Protein AF-I2CPW1-F1 (afdb_monomer_lite)

Secondary structure (DSSP, 8-state):
--PPPPPPPPPPPPPPPPPPPPPP-PPPS-----------S--PPTT-----EEEHHHHHHHHHHHHHHHHHIIIIITTT---EEES----TT--HHHHTT-HHHHHHHHTT-EEEEEE-SSTTSPS-S--EEEEEHHHHHIIIIIS---SEEE--PPPPBPTTSPBPS--TTHHHHGGGS-SS-GGGTTS--------EEPPP-

pLDDT: mean 85.16, std 18.91, range [33.47, 98.62]

Organism: Nannochloropsis gaditana (strain CCMP526) (NCBI:txid1093141)

Sequence (205 aa):
MTATPATFGSFTPPGSPPRKRNKAQEPSPSQDLPCINNYRGYVPPPGTTTVEAIDLPVFLSTHGERQAPFAFFRQYIAPRKPVLIRGTLPDQQWRAGTMWKDPEYLKSKAGKARVRVETRENTREEYGQGKETTMLFEEFVTEVVDKENQLLYLTTQELDIGPDDRPALMSSPLTELQGDLPLRPSLLRLLVPQNMNLWMGRSGR

Foldseek 3Di:
DDDDDDDDDDDDDDDDDDDPDPDPDDPDPDDDDDPDPPDPFDDDPPPDPDAAEDEPVVLCVVQPLVCLLVVCCVPPVVRVGDYHYDDDFPDPLQQCVPQVVDLVSLCVQFQQPKAKKAFDPDPVDDPPPPRIDIDGVNVVSCCCPVVVHQGIKRDFGAFDQDPVRATDQEDPPCVSVVSNDDCAGSSRVVDHRRHDGDIDGHDDD

Structure (mmCIF, N/CA/C/O backbone):
data_AF-I2CPW1-F1
#
_entry.id   AF-I2CPW1-F1
#
loop_
_atom_site.group_PDB
_atom_site.id
_atom_site.type_symbol
_atom_site.label_atom_id
_atom_site.label_alt_id
_atom_site.label_comp_id
_atom_site.label_asym_id
_atom_site.label_entity_id
_atom_site.label_seq_id
_atom_site.pdbx_PDB_ins_code
_atom_site.Cartn_x
_atom_site.Cartn_y
_atom_site.Cartn_z
_atom_site.occupancy
_atom_site.B_iso_or_equiv
_atom_site.auth_seq_id
_atom_site.auth_comp_id
_atom_site.auth_asym_id
_atom_site.auth_atom_id
_atom_site.pdbx_PDB_model_num
ATOM 1 N N . MET A 1 1 ? -10.675 -65.853 71.887 1.00 44.75 1 MET A N 1
ATOM 2 C CA . MET A 1 1 ? -10.714 -64.756 70.899 1.00 44.75 1 MET A CA 1
ATOM 3 C C . MET A 1 1 ? -10.067 -63.541 71.532 1.00 44.75 1 MET A C 1
ATOM 5 O O . MET A 1 1 ? -10.694 -62.907 72.364 1.00 44.75 1 MET A O 1
ATOM 9 N N . THR A 1 2 ? -8.814 -63.270 71.188 1.00 33.47 2 THR A N 1
ATOM 10 C CA . THR A 1 2 ? -8.070 -62.078 71.618 1.00 33.47 2 THR A CA 1
ATOM 11 C C . THR A 1 2 ? -6.973 -61.860 70.582 1.00 33.47 2 THR A C 1
ATOM 13 O O . THR A 1 2 ? -6.003 -62.610 70.529 1.00 33.47 2 THR A O 1
ATOM 16 N N . ALA A 1 3 ? -7.203 -60.903 69.683 1.00 35.50 3 ALA A N 1
ATOM 17 C CA . ALA A 1 3 ? -6.266 -60.514 68.638 1.00 35.50 3 ALA A CA 1
ATOM 18 C C . ALA A 1 3 ? -5.176 -59.603 69.224 1.00 35.50 3 ALA A C 1
ATOM 20 O O . ALA A 1 3 ? -5.463 -58.680 69.986 1.00 35.50 3 ALA A O 1
ATOM 21 N N . THR A 1 4 ? -3.930 -59.909 68.879 1.00 36.88 4 THR A N 1
ATOM 22 C CA . THR A 1 4 ? -2.694 -59.239 69.305 1.00 36.88 4 THR A CA 1
ATOM 23 C C . THR A 1 4 ? -2.483 -57.921 68.532 1.00 36.88 4 THR A C 1
ATOM 25 O O . THR A 1 4 ? -2.908 -57.840 67.377 1.00 36.88 4 THR A O 1
ATOM 28 N N . PRO A 1 5 ? -1.844 -56.883 69.115 1.00 36.31 5 PRO A N 1
ATOM 29 C CA . PRO A 1 5 ? -1.785 -55.542 68.531 1.00 36.31 5 PRO A CA 1
ATOM 30 C C . PRO A 1 5 ? -0.702 -55.401 67.452 1.00 36.31 5 PRO A C 1
ATOM 32 O O . PRO A 1 5 ? 0.366 -56.006 67.538 1.00 36.31 5 PRO A O 1
ATOM 35 N N . ALA A 1 6 ? -0.973 -54.539 66.470 1.00 34.69 6 ALA A N 1
ATOM 36 C CA . ALA A 1 6 ? -0.059 -54.161 65.397 1.00 34.69 6 ALA A CA 1
ATOM 37 C C . ALA A 1 6 ? 1.064 -53.231 65.894 1.00 34.69 6 ALA A C 1
ATOM 39 O O . ALA A 1 6 ? 0.824 -52.273 66.630 1.00 34.69 6 ALA A O 1
ATOM 40 N N . THR A 1 7 ? 2.296 -53.503 65.462 1.00 36.72 7 THR A N 1
ATOM 41 C CA . THR A 1 7 ? 3.483 -52.687 65.744 1.00 36.72 7 THR A CA 1
ATOM 42 C C . THR A 1 7 ? 3.612 -51.568 64.706 1.00 36.72 7 THR A C 1
ATOM 44 O O . THR A 1 7 ? 3.593 -51.821 63.503 1.00 36.72 7 THR A O 1
ATOM 47 N N . PHE A 1 8 ? 3.746 -50.326 65.178 1.00 33.91 8 PHE A N 1
ATOM 48 C CA . PHE A 1 8 ? 4.009 -49.138 64.364 1.00 33.91 8 PHE A CA 1
ATOM 49 C C . PHE A 1 8 ? 5.429 -49.179 63.776 1.00 33.91 8 PHE A C 1
ATOM 51 O O . PHE A 1 8 ? 6.412 -49.200 64.516 1.00 33.91 8 PHE A O 1
ATOM 58 N N . GLY A 1 9 ? 5.533 -49.158 62.445 1.00 34.28 9 GLY A N 1
ATOM 59 C CA . GLY A 1 9 ? 6.781 -48.911 61.721 1.00 34.28 9 GLY A CA 1
ATOM 60 C C . GLY A 1 9 ? 7.094 -47.413 61.648 1.00 34.28 9 GLY A C 1
ATOM 61 O O . GLY A 1 9 ? 6.211 -46.591 61.409 1.00 34.28 9 GLY A O 1
ATOM 62 N N . SER A 1 10 ? 8.359 -47.067 61.872 1.00 36.88 10 SER A N 1
ATOM 63 C CA . SER A 1 10 ? 8.907 -45.709 61.880 1.00 36.88 10 SER A CA 1
ATOM 64 C C . SER A 1 10 ? 8.813 -45.012 60.516 1.00 36.88 10 SER A C 1
ATOM 66 O O . SER A 1 10 ? 9.309 -45.530 59.517 1.00 36.88 10 SER A O 1
ATOM 68 N N . PHE A 1 11 ? 8.250 -43.802 60.501 1.00 35.16 11 PHE A N 1
ATOM 69 C CA . PHE A 1 11 ? 8.282 -42.873 59.369 1.00 35.16 11 PHE A CA 1
ATOM 70 C C . PHE A 1 11 ? 9.681 -42.249 59.233 1.00 35.16 11 PHE A C 1
ATOM 72 O O . PHE A 1 11 ? 10.133 -41.535 60.127 1.00 35.16 11 PHE A O 1
ATOM 79 N N . THR A 1 12 ? 10.355 -42.474 58.107 1.00 41.47 12 THR A N 1
ATOM 80 C CA . THR A 1 12 ? 11.508 -41.676 57.665 1.00 41.47 12 THR A CA 1
ATOM 81 C C . THR A 1 12 ? 11.020 -40.551 56.744 1.00 41.47 12 THR A C 1
ATOM 83 O O . THR A 1 12 ? 10.285 -40.824 55.793 1.00 41.47 12 THR A O 1
ATOM 86 N N .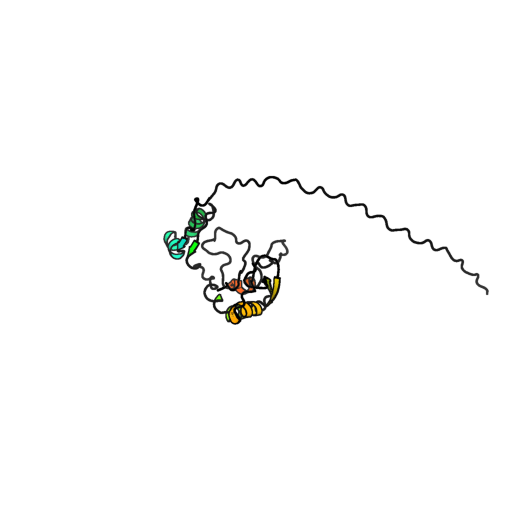 PRO A 1 13 ? 11.380 -39.277 56.989 1.00 41.91 13 PRO A N 1
ATOM 87 C CA . PRO A 1 13 ? 10.994 -38.186 56.100 1.00 41.91 13 PRO A CA 1
ATOM 88 C C . PRO A 1 13 ? 11.761 -38.270 54.765 1.00 41.91 13 PRO A C 1
ATOM 90 O O . PRO A 1 13 ? 12.929 -38.671 54.755 1.00 41.91 13 PRO A O 1
ATOM 93 N N . PRO A 1 14 ? 11.141 -37.891 53.632 1.00 45.38 14 PRO A N 1
ATOM 94 C CA . PRO A 1 14 ? 11.804 -37.905 52.335 1.00 45.38 14 PRO A CA 1
ATOM 95 C C . PRO A 1 14 ? 12.944 -36.879 52.299 1.00 45.38 14 PRO A C 1
ATOM 97 O O . PRO A 1 14 ? 12.778 -35.721 52.685 1.00 45.38 14 PRO A O 1
ATOM 100 N N . GLY A 1 15 ? 14.111 -37.329 51.833 1.00 41.62 15 GLY A N 1
ATOM 101 C CA . GLY A 1 15 ? 15.294 -36.496 51.641 1.00 41.62 15 GLY A CA 1
ATOM 102 C C . GLY A 1 15 ? 15.058 -35.361 50.641 1.00 41.62 15 GLY A C 1
ATOM 103 O O . GLY A 1 15 ? 14.254 -35.474 49.716 1.00 41.62 15 GLY A O 1
ATOM 104 N N . SER A 1 16 ? 15.775 -34.258 50.847 1.00 41.22 16 SER A N 1
ATOM 105 C CA . SER A 1 16 ? 15.730 -33.052 50.019 1.00 41.22 16 SER A CA 1
ATOM 106 C C . SER A 1 16 ? 15.897 -33.356 48.520 1.00 41.22 16 SER A C 1
ATOM 108 O O . SER A 1 16 ? 16.705 -34.217 48.159 1.00 41.22 16 SER A O 1
ATOM 110 N N . PRO A 1 17 ? 15.198 -32.632 47.624 1.00 45.19 17 PRO A N 1
ATOM 111 C CA . PRO A 1 17 ? 15.326 -32.844 46.189 1.00 45.19 17 PRO A CA 1
ATOM 112 C C . PRO A 1 17 ? 16.756 -32.536 45.711 1.00 45.19 17 PRO A C 1
ATOM 114 O O . PRO A 1 17 ? 17.417 -31.645 46.258 1.00 45.19 17 PRO A O 1
ATOM 117 N N . PRO A 1 18 ? 17.251 -33.240 44.678 1.00 43.03 18 PRO A N 1
ATOM 118 C CA . PRO A 1 18 ? 18.596 -33.032 44.169 1.00 43.03 18 PRO A CA 1
ATOM 119 C C . PRO A 1 18 ? 18.754 -31.603 43.635 1.00 43.03 18 PRO A C 1
ATOM 121 O O . PRO A 1 18 ? 17.933 -31.095 42.868 1.00 43.03 18 PRO A O 1
ATOM 124 N N . ARG A 1 19 ? 19.846 -30.954 44.048 1.00 41.06 19 ARG A N 1
ATOM 125 C CA . ARG A 1 19 ? 20.257 -29.617 43.609 1.00 41.06 19 ARG A CA 1
ATOM 126 C C . ARG A 1 19 ? 20.346 -29.601 42.078 1.00 41.06 19 ARG A C 1
ATOM 128 O O . ARG A 1 19 ? 21.121 -30.367 41.505 1.00 41.06 19 ARG A O 1
ATOM 135 N N . LYS A 1 20 ? 19.555 -28.741 41.420 1.00 44.59 20 LYS A N 1
ATOM 136 C CA . LYS A 1 20 ? 19.612 -28.542 39.962 1.00 44.59 20 LYS A CA 1
ATOM 137 C C . LYS A 1 20 ? 21.063 -28.276 39.561 1.00 44.59 20 LYS A C 1
ATOM 139 O O . LYS A 1 20 ? 21.683 -27.324 40.029 1.00 44.59 20 LYS A O 1
ATOM 144 N N . ARG A 1 21 ? 21.604 -29.154 38.719 1.00 41.97 21 ARG A N 1
ATOM 145 C CA . ARG A 1 21 ? 22.911 -28.992 38.084 1.00 41.97 21 ARG A CA 1
ATOM 146 C C . ARG A 1 21 ? 22.823 -27.723 37.234 1.00 41.97 21 ARG A C 1
ATOM 148 O O . ARG A 1 21 ? 21.933 -27.635 36.389 1.00 41.97 21 ARG A O 1
ATOM 155 N N . ASN A 1 22 ? 23.678 -26.734 37.496 1.00 42.75 22 ASN A N 1
ATOM 156 C CA . ASN A 1 22 ? 23.752 -25.528 36.672 1.00 42.75 22 ASN A CA 1
ATOM 157 C C . ASN A 1 22 ? 23.929 -25.967 35.215 1.00 42.75 22 ASN A C 1
ATOM 159 O O . ASN A 1 22 ? 24.893 -26.666 34.894 1.00 42.75 22 ASN A O 1
ATOM 163 N N . LYS A 1 23 ? 22.966 -25.614 34.358 1.00 43.94 23 LYS A N 1
ATOM 164 C CA . LYS A 1 23 ? 23.090 -25.783 32.911 1.00 43.94 23 LYS A CA 1
ATOM 165 C C . LYS A 1 23 ? 24.323 -24.968 32.525 1.00 43.94 23 LYS A C 1
ATOM 167 O O . LYS A 1 23 ? 24.361 -23.774 32.821 1.00 43.94 23 LYS A O 1
ATOM 172 N N . ALA A 1 24 ? 25.356 -25.625 31.998 1.00 47.75 24 ALA A N 1
ATOM 173 C CA . ALA A 1 24 ? 26.521 -24.924 31.483 1.00 47.75 24 ALA A CA 1
ATOM 174 C C . ALA A 1 24 ? 26.007 -23.856 30.516 1.00 47.75 24 ALA A C 1
ATOM 176 O O . ALA A 1 24 ? 25.207 -24.161 29.631 1.00 47.75 24 ALA A O 1
ATOM 177 N N . GLN A 1 25 ? 26.377 -22.608 30.780 1.00 45.47 25 GLN A N 1
ATOM 178 C CA . GLN A 1 25 ? 26.036 -21.482 29.934 1.00 45.47 25 GLN A CA 1
ATOM 179 C C . GLN A 1 25 ? 26.663 -21.774 28.573 1.00 45.47 25 GLN A C 1
ATOM 181 O O . GLN A 1 25 ? 27.886 -21.867 28.464 1.00 45.47 25 GLN A O 1
ATOM 186 N N . GLU A 1 26 ? 25.819 -22.043 27.578 1.00 48.81 26 GLU A N 1
ATOM 187 C CA . GLU A 1 26 ? 26.273 -22.176 26.200 1.00 48.81 26 GLU A CA 1
ATOM 188 C C . GLU A 1 26 ? 27.074 -20.911 25.864 1.00 48.81 26 GLU A C 1
ATOM 190 O O . GLU A 1 26 ? 26.644 -19.810 26.233 1.00 48.81 26 GLU A O 1
ATOM 195 N N . PRO A 1 27 ? 28.268 -21.039 25.261 1.00 46.62 27 PRO A N 1
ATOM 196 C CA . PRO A 1 27 ? 29.050 -19.874 24.892 1.00 46.62 27 PRO A CA 1
ATOM 197 C C . PRO A 1 27 ? 28.189 -18.988 23.990 1.00 46.62 27 PRO A C 1
ATOM 199 O O . PRO A 1 27 ? 27.674 -19.461 22.976 1.00 46.62 27 PRO A O 1
ATOM 202 N N . SER A 1 28 ? 28.018 -17.719 24.381 1.00 56.53 28 SER A N 1
ATOM 203 C CA . SER A 1 28 ? 27.363 -16.716 23.542 1.00 56.53 28 SER A CA 1
ATOM 204 C C . SER A 1 28 ? 27.965 -16.789 22.136 1.00 56.53 28 SER A C 1
ATOM 206 O O . SER A 1 28 ? 29.196 -16.757 22.021 1.00 56.53 28 SER A O 1
ATOM 208 N N . PRO A 1 29 ? 27.148 -16.919 21.077 1.00 53.47 29 PRO A N 1
ATOM 209 C CA . PRO A 1 29 ? 27.670 -16.998 19.726 1.00 53.47 29 PRO A CA 1
ATOM 210 C C . PRO A 1 29 ? 28.473 -15.730 19.420 1.00 53.47 29 PRO A C 1
ATOM 212 O O . PRO A 1 29 ? 27.971 -14.619 19.548 1.00 53.47 29 PRO A O 1
ATOM 215 N N . SER A 1 30 ? 29.747 -15.979 19.111 1.00 60.69 30 SER A N 1
ATOM 216 C CA . SER A 1 30 ? 30.791 -15.133 18.527 1.00 60.69 30 SER A CA 1
ATOM 217 C C . SER A 1 30 ? 30.605 -13.611 18.540 1.00 60.69 30 SER A C 1
ATOM 219 O O . SER A 1 30 ? 29.711 -13.063 17.902 1.00 60.69 30 SER A O 1
ATOM 221 N N . GLN A 1 31 ? 31.600 -12.975 19.157 1.00 60.78 31 GLN A N 1
ATOM 222 C CA . GLN A 1 31 ? 32.065 -11.598 18.989 1.00 60.78 31 GLN A CA 1
ATOM 223 C C . GLN A 1 31 ? 31.731 -10.958 17.632 1.00 60.78 31 GLN A C 1
ATOM 225 O O . GLN A 1 31 ? 31.886 -11.585 16.584 1.00 60.78 31 GLN A O 1
ATOM 230 N N . ASP A 1 32 ? 31.350 -9.681 17.709 1.00 64.88 32 ASP A N 1
ATOM 231 C CA . ASP A 1 32 ? 31.029 -8.746 16.632 1.00 64.88 32 ASP A CA 1
ATOM 232 C C . ASP A 1 32 ? 31.932 -8.901 15.398 1.00 64.88 32 ASP A C 1
ATOM 234 O O . ASP A 1 32 ? 32.989 -8.275 15.279 1.00 64.88 32 ASP A O 1
ATOM 238 N N . LEU A 1 33 ? 31.509 -9.718 14.431 1.00 67.06 33 LEU A N 1
ATOM 239 C CA . LEU A 1 33 ? 32.069 -9.627 13.091 1.00 67.06 33 LEU A CA 1
ATOM 240 C C . LEU A 1 33 ? 31.665 -8.257 12.531 1.00 67.06 33 LEU A C 1
ATOM 242 O O . LEU A 1 33 ? 30.471 -7.939 12.524 1.00 67.06 33 LEU A O 1
ATOM 246 N N . PRO A 1 34 ? 32.613 -7.428 12.059 1.00 77.19 34 PRO A N 1
ATOM 247 C CA . PRO A 1 34 ? 32.266 -6.141 11.484 1.00 77.19 34 PRO A CA 1
ATOM 248 C C . PRO A 1 34 ? 31.311 -6.365 10.310 1.00 77.19 34 PRO A C 1
ATOM 250 O O . PRO A 1 34 ? 31.588 -7.151 9.401 1.00 77.19 34 PRO A O 1
ATOM 253 N N . CYS A 1 35 ? 30.173 -5.672 10.326 1.00 78.88 35 CYS A N 1
ATOM 254 C CA . CYS A 1 35 ? 29.250 -5.650 9.200 1.00 78.88 35 CYS A CA 1
ATOM 255 C C . CYS A 1 35 ? 29.923 -4.911 8.032 1.00 78.88 35 CYS A C 1
ATOM 257 O O . CYS A 1 35 ? 29.886 -3.684 7.941 1.00 78.88 35 CYS A O 1
ATOM 259 N N . ILE A 1 36 ? 30.598 -5.656 7.153 1.00 82.88 36 ILE A N 1
ATOM 260 C CA . ILE A 1 36 ? 31.245 -5.098 5.963 1.00 82.88 36 ILE A CA 1
ATOM 261 C C . ILE A 1 36 ? 30.207 -5.020 4.842 1.00 82.88 36 ILE A C 1
ATOM 263 O O . ILE A 1 36 ? 29.874 -6.017 4.198 1.00 82.88 36 ILE A O 1
ATOM 267 N N . ASN A 1 37 ? 29.710 -3.812 4.575 1.00 82.88 37 ASN A N 1
ATOM 268 C CA . ASN A 1 37 ? 28.823 -3.570 3.444 1.00 82.88 37 ASN A CA 1
ATOM 269 C C . ASN A 1 37 ? 29.619 -3.505 2.123 1.00 82.88 37 ASN A C 1
ATOM 271 O O . ASN A 1 37 ? 30.213 -2.486 1.769 1.00 82.88 37 ASN A O 1
ATOM 275 N N . ASN A 1 38 ? 29.601 -4.602 1.364 1.00 87.00 38 ASN A N 1
ATOM 276 C CA . ASN A 1 38 ? 30.221 -4.698 0.036 1.00 87.00 38 ASN A CA 1
ATOM 277 C C . ASN A 1 38 ? 29.317 -4.211 -1.108 1.00 87.00 38 ASN A C 1
ATOM 279 O O . ASN A 1 38 ? 29.616 -4.442 -2.279 1.00 87.00 38 ASN A O 1
ATOM 283 N N . TYR A 1 39 ? 28.208 -3.541 -0.803 1.00 86.00 39 TYR A N 1
ATOM 284 C CA . TYR A 1 39 ? 27.353 -2.953 -1.821 1.00 86.00 39 TYR A CA 1
ATOM 285 C C . TYR A 1 39 ? 28.122 -1.895 -2.634 1.00 86.00 39 TYR A C 1
ATOM 287 O O . TYR A 1 39 ? 28.812 -1.029 -2.093 1.00 86.00 39 TYR A O 1
ATOM 295 N N . ARG A 1 40 ? 28.029 -2.007 -3.962 1.00 86.06 40 ARG A N 1
ATOM 296 C CA . ARG A 1 40 ? 28.628 -1.096 -4.959 1.00 86.06 40 ARG A CA 1
ATOM 297 C C . ARG A 1 40 ? 27.589 -0.606 -5.978 1.00 86.06 40 ARG A C 1
ATOM 299 O O . ARG A 1 40 ? 27.953 -0.174 -7.064 1.00 86.06 40 ARG A O 1
ATOM 306 N N . GLY A 1 41 ? 26.301 -0.778 -5.665 1.00 85.69 41 GLY A N 1
ATOM 307 C CA . GLY A 1 41 ? 25.204 -0.391 -6.552 1.00 85.69 41 GLY A CA 1
ATOM 308 C C . GLY A 1 41 ? 24.898 1.102 -6.473 1.00 85.69 41 GLY A C 1
ATOM 309 O O . GLY A 1 41 ? 25.776 1.913 -6.191 1.00 85.69 41 GLY A O 1
ATOM 310 N N . TYR A 1 42 ? 23.640 1.465 -6.718 1.00 90.44 42 TYR A N 1
ATOM 311 C CA . TYR A 1 42 ? 23.185 2.849 -6.662 1.00 90.44 42 TYR A CA 1
ATOM 312 C C . TYR A 1 42 ? 23.561 3.551 -5.346 1.00 90.44 42 TYR A C 1
ATOM 314 O O . TYR A 1 42 ? 23.217 3.077 -4.261 1.00 90.44 42 TYR A O 1
ATOM 322 N N . VAL A 1 43 ? 24.201 4.715 -5.477 1.00 90.19 43 VAL A N 1
ATOM 323 C CA . VAL A 1 43 ? 24.447 5.690 -4.411 1.00 90.19 43 VAL A CA 1
ATOM 324 C C . VAL A 1 43 ? 23.894 7.032 -4.901 1.00 90.19 43 VAL A C 1
ATOM 326 O O . VAL A 1 43 ? 24.246 7.444 -6.011 1.00 90.19 43 VAL A O 1
ATOM 329 N N . PRO A 1 44 ? 23.019 7.712 -4.138 1.00 89.50 44 PRO A N 1
ATOM 330 C CA . PRO A 1 44 ? 22.525 9.022 -4.540 1.00 89.50 44 PRO A CA 1
ATOM 331 C C . PRO A 1 44 ? 23.684 10.033 -4.566 1.00 89.50 44 PRO A C 1
ATOM 333 O O . PRO A 1 44 ? 24.498 10.041 -3.638 1.00 89.50 44 PRO A O 1
ATOM 336 N N . PRO A 1 45 ? 23.778 10.899 -5.591 1.00 88.75 45 PRO A N 1
ATOM 337 C CA . PRO A 1 45 ? 24.767 11.971 -5.608 1.00 88.75 45 PRO A CA 1
ATOM 338 C C . PRO A 1 45 ? 24.680 12.858 -4.351 1.00 88.75 45 PRO A C 1
ATOM 340 O O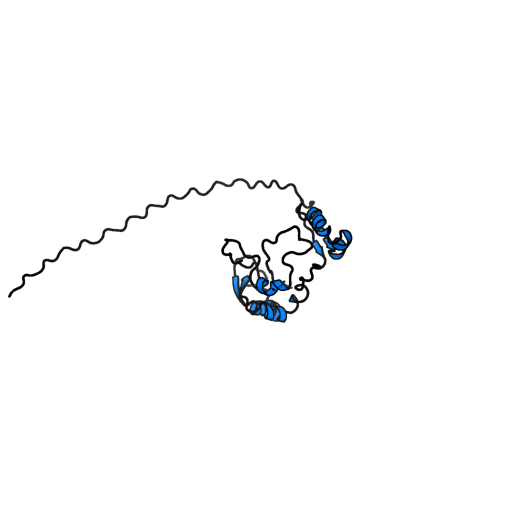 . PRO A 1 45 ? 23.575 13.074 -3.836 1.00 88.75 45 PRO A O 1
ATOM 343 N N . PRO A 1 46 ? 25.801 13.418 -3.861 1.00 92.50 46 PRO A N 1
ATOM 344 C CA . PRO A 1 46 ? 25.777 14.357 -2.742 1.00 92.50 46 PRO A CA 1
ATOM 345 C C . PRO A 1 46 ? 24.811 15.522 -2.997 1.00 92.50 46 PRO A C 1
ATOM 347 O O . PRO A 1 46 ? 24.793 16.089 -4.086 1.00 92.50 46 PRO A O 1
ATOM 350 N N . GLY A 1 47 ? 23.998 15.871 -1.996 1.00 91.38 47 GLY A N 1
ATOM 351 C CA . GLY A 1 47 ? 23.010 16.952 -2.105 1.00 91.38 47 GLY A CA 1
ATOM 352 C C . GLY A 1 47 ? 21.729 16.592 -2.867 1.00 91.38 47 GLY A C 1
ATOM 353 O O . GLY A 1 47 ? 20.901 17.470 -3.097 1.00 91.38 47 GLY A O 1
ATOM 354 N N . THR A 1 48 ? 21.531 15.324 -3.245 1.00 88.88 48 THR A N 1
ATOM 355 C CA . THR A 1 48 ? 20.274 14.875 -3.863 1.00 88.88 48 THR A CA 1
ATOM 356 C C . THR A 1 48 ? 19.114 15.014 -2.877 1.00 88.88 48 THR A C 1
ATOM 358 O O . THR A 1 48 ? 19.062 14.315 -1.868 1.00 88.88 48 THR A O 1
ATOM 361 N N . THR A 1 49 ? 18.163 15.892 -3.194 1.00 90.69 49 THR A N 1
ATOM 362 C CA . THR A 1 49 ? 16.918 16.104 -2.431 1.00 90.69 49 THR A CA 1
ATOM 363 C C . THR A 1 49 ? 15.682 15.551 -3.140 1.00 90.69 49 THR A C 1
ATOM 365 O O . THR A 1 49 ? 14.574 15.633 -2.614 1.00 90.69 49 THR A O 1
ATOM 368 N N . THR A 1 50 ? 15.849 14.992 -4.340 1.00 91.25 50 THR A N 1
ATOM 369 C CA . THR A 1 50 ? 14.753 14.514 -5.184 1.00 91.25 50 THR A CA 1
ATOM 370 C C . THR A 1 50 ? 14.997 13.088 -5.663 1.00 91.25 50 THR A C 1
ATOM 372 O O . THR A 1 50 ? 16.127 12.613 -5.753 1.00 91.25 50 THR A O 1
ATOM 375 N N . VAL A 1 51 ? 13.908 12.390 -5.971 1.00 93.69 51 VAL A N 1
ATOM 376 C CA . VAL A 1 51 ? 13.931 11.050 -6.561 1.00 93.69 51 VAL A CA 1
ATOM 377 C C . VAL A 1 51 ? 13.409 11.162 -7.989 1.00 93.69 51 VAL A C 1
ATOM 379 O O . VAL A 1 51 ? 12.473 11.921 -8.250 1.00 93.69 51 VAL A O 1
ATOM 382 N N . GLU A 1 52 ? 14.017 10.422 -8.918 1.00 94.81 52 GLU A N 1
ATOM 383 C CA . GLU A 1 52 ? 13.504 10.316 -10.286 1.00 94.81 52 GLU A CA 1
ATOM 384 C C . GLU A 1 52 ? 12.039 9.886 -10.252 1.00 94.81 52 GLU A C 1
ATOM 386 O O . GLU A 1 52 ? 11.672 8.984 -9.501 1.00 94.81 52 GLU A O 1
ATOM 391 N N . ALA A 1 53 ? 11.203 10.523 -11.065 1.00 97.19 53 ALA A N 1
ATOM 392 C CA . ALA A 1 53 ? 9.784 10.236 -11.099 1.00 97.19 53 ALA A CA 1
ATOM 393 C C . ALA A 1 53 ? 9.333 9.873 -12.511 1.00 97.19 53 ALA A C 1
ATOM 395 O O . ALA A 1 53 ? 9.612 10.614 -13.453 1.00 97.19 53 ALA A O 1
ATOM 396 N N . ILE A 1 54 ? 8.590 8.775 -12.636 1.00 97.25 54 ILE A N 1
ATOM 397 C CA . ILE A 1 54 ? 7.971 8.340 -13.889 1.00 97.25 54 ILE A CA 1
ATOM 398 C C . ILE A 1 54 ? 6.459 8.531 -13.832 1.00 97.25 54 ILE A C 1
ATOM 400 O O . ILE A 1 54 ? 5.846 8.377 -12.777 1.00 97.25 54 ILE A O 1
ATOM 404 N N . ASP A 1 55 ? 5.855 8.843 -14.973 1.00 97.75 55 ASP A N 1
ATOM 405 C CA . ASP A 1 55 ? 4.416 8.690 -15.175 1.00 97.75 55 ASP A CA 1
ATOM 406 C C . ASP A 1 55 ? 4.143 7.262 -15.662 1.00 97.75 55 ASP A C 1
ATOM 408 O O . ASP A 1 55 ? 4.702 6.831 -16.674 1.00 97.75 55 ASP A O 1
ATOM 412 N N . LEU A 1 56 ? 3.355 6.493 -14.907 1.00 95.94 56 LEU A N 1
ATOM 413 C CA . LEU A 1 56 ? 3.148 5.073 -15.177 1.00 95.94 56 LEU A CA 1
ATOM 414 C C . LEU A 1 56 ? 2.451 4.824 -16.528 1.00 95.94 56 LEU A C 1
ATOM 416 O O . LEU A 1 56 ? 2.970 4.005 -17.288 1.00 95.94 56 LEU A O 1
ATOM 420 N N . PRO A 1 57 ? 1.354 5.522 -16.890 1.00 95.56 57 PRO A N 1
ATOM 421 C CA . PRO A 1 57 ? 0.774 5.426 -18.231 1.00 95.56 57 PRO A CA 1
ATOM 422 C C . PRO A 1 57 ? 1.781 5.667 -19.364 1.00 95.56 57 PRO A C 1
ATOM 424 O O . PRO A 1 57 ? 1.841 4.871 -20.304 1.00 95.56 57 PRO A O 1
ATOM 427 N N . VAL A 1 58 ? 2.611 6.712 -19.263 1.00 97.12 58 VAL A N 1
ATOM 428 C CA . VAL A 1 58 ? 3.650 7.004 -20.268 1.00 97.12 58 VAL A CA 1
ATOM 429 C C . VAL A 1 58 ? 4.725 5.916 -20.295 1.00 97.12 58 VAL A C 1
ATOM 431 O O . VAL A 1 58 ? 5.160 5.489 -21.366 1.00 97.12 58 VAL A O 1
ATOM 434 N N . PHE A 1 59 ? 5.153 5.423 -19.131 1.00 97.38 59 PHE A N 1
ATOM 435 C CA . PHE A 1 59 ? 6.154 4.360 -19.048 1.00 97.38 59 PHE A CA 1
ATOM 436 C C . PHE A 1 59 ? 5.665 3.069 -19.717 1.00 97.38 59 PHE A C 1
ATOM 438 O O . PHE A 1 59 ? 6.411 2.437 -20.474 1.00 97.38 59 PHE A O 1
ATOM 445 N N . LEU A 1 60 ? 4.407 2.698 -19.460 1.00 96.12 60 LEU A N 1
ATOM 446 C CA . LEU A 1 60 ? 3.767 1.519 -20.036 1.00 96.12 60 LEU A CA 1
ATOM 447 C C . LEU A 1 60 ? 3.576 1.659 -21.548 1.00 96.12 60 LEU A C 1
ATOM 449 O O . LEU A 1 60 ? 3.871 0.708 -22.267 1.00 96.12 60 LEU A O 1
ATOM 453 N N . SER A 1 61 ? 3.143 2.821 -22.047 1.00 95.94 61 SER A N 1
ATOM 454 C CA . SER A 1 61 ? 2.965 3.044 -23.489 1.00 95.94 61 SER A CA 1
ATOM 455 C C . SER A 1 61 ? 4.295 3.073 -24.249 1.00 95.94 61 SER A C 1
ATOM 457 O O . SER A 1 61 ? 4.376 2.540 -25.352 1.00 95.94 61 SER A O 1
ATOM 459 N N . THR A 1 62 ? 5.356 3.605 -23.634 1.00 97.62 62 THR A N 1
ATOM 460 C CA . THR A 1 62 ? 6.704 3.667 -24.227 1.00 97.62 62 THR A CA 1
ATOM 461 C C . THR A 1 62 ? 7.316 2.280 -24.432 1.00 97.62 62 THR A C 1
ATOM 463 O O . THR A 1 62 ? 7.947 2.023 -25.454 1.00 97.62 62 THR A O 1
ATOM 466 N N . HIS A 1 63 ? 7.146 1.373 -23.467 1.00 96.69 63 HIS A N 1
ATOM 467 C CA . HIS A 1 63 ? 7.768 0.043 -23.511 1.00 96.69 63 HIS A CA 1
ATOM 468 C C . HIS A 1 63 ? 6.815 -1.054 -24.009 1.00 96.69 63 HIS A C 1
ATOM 470 O O . HIS A 1 63 ? 7.258 -2.114 -24.449 1.00 96.69 63 HIS A O 1
ATOM 476 N N . GLY A 1 64 ? 5.505 -0.831 -23.925 1.00 94.75 64 GLY A N 1
ATOM 477 C CA . GLY A 1 64 ? 4.476 -1.844 -24.131 1.00 94.75 64 GLY A CA 1
ATOM 478 C C . GLY A 1 64 ? 4.372 -2.841 -22.968 1.00 94.75 64 GLY A C 1
ATOM 479 O O . GLY A 1 64 ? 5.339 -3.136 -22.263 1.00 94.75 64 GLY A O 1
ATOM 480 N N . GLU A 1 65 ? 3.189 -3.434 -22.796 1.00 88.50 65 GLU A N 1
ATOM 481 C CA . GLU A 1 65 ? 2.845 -4.322 -21.666 1.00 88.50 65 GLU A CA 1
ATOM 482 C C . GLU A 1 65 ? 3.792 -5.522 -21.489 1.00 88.50 65 GLU A C 1
ATOM 484 O O . GLU A 1 65 ? 4.018 -6.028 -20.382 1.00 88.50 65 GLU A O 1
ATOM 489 N N . ARG A 1 66 ? 4.362 -6.019 -22.593 1.00 92.50 66 ARG A N 1
ATOM 490 C CA . ARG A 1 66 ? 5.290 -7.151 -22.548 1.00 92.50 66 ARG A CA 1
ATOM 491 C C . ARG A 1 66 ? 6.679 -6.755 -22.060 1.00 92.50 66 ARG A C 1
ATOM 493 O O . ARG A 1 66 ? 7.253 -7.533 -21.305 1.00 92.50 66 ARG A O 1
ATOM 500 N N . GLN A 1 67 ? 7.206 -5.593 -22.441 1.00 97.56 67 GLN A N 1
ATOM 501 C CA . GLN A 1 67 ? 8.585 -5.215 -22.102 1.00 97.56 67 GLN A CA 1
ATOM 502 C C . GLN A 1 67 ? 8.684 -4.306 -20.878 1.00 97.56 67 GLN A C 1
ATOM 504 O O . GLN A 1 67 ? 9.730 -4.298 -20.229 1.00 97.56 67 GLN A O 1
ATOM 509 N N . ALA A 1 68 ? 7.610 -3.606 -20.504 1.00 97.19 68 ALA A N 1
ATOM 510 C CA . ALA A 1 68 ? 7.623 -2.688 -19.369 1.00 97.19 68 ALA A CA 1
ATOM 511 C C . ALA A 1 68 ? 8.125 -3.327 -18.054 1.00 97.19 68 ALA A C 1
ATOM 513 O O . ALA A 1 68 ? 8.980 -2.714 -17.415 1.00 97.19 68 ALA A O 1
ATOM 514 N N . PRO A 1 69 ? 7.737 -4.561 -17.661 1.00 97.50 69 PRO A N 1
ATOM 515 C CA . PRO A 1 69 ? 8.266 -5.177 -16.438 1.00 97.50 69 PRO A CA 1
ATOM 516 C C . PRO A 1 69 ? 9.778 -5.433 -16.478 1.00 97.50 69 PRO A C 1
ATOM 518 O O . PRO A 1 69 ? 10.467 -5.231 -15.480 1.00 97.50 69 PRO A O 1
ATOM 521 N N . PHE A 1 70 ? 10.321 -5.839 -17.632 1.00 98.38 70 PHE A N 1
ATOM 522 C CA . PHE A 1 70 ? 11.762 -6.058 -17.801 1.00 98.38 70 PHE A CA 1
ATOM 523 C C . PHE A 1 70 ? 12.535 -4.740 -17.795 1.00 98.38 70 PHE A C 1
ATOM 525 O O . PHE A 1 70 ? 13.590 -4.647 -17.167 1.00 98.38 70 PHE A O 1
ATOM 532 N N . ALA A 1 71 ? 11.996 -3.714 -18.459 1.00 98.12 71 ALA A N 1
ATOM 533 C CA . ALA A 1 71 ? 12.562 -2.373 -18.443 1.00 98.12 71 ALA A CA 1
ATOM 534 C C . ALA A 1 71 ? 12.591 -1.808 -17.017 1.00 98.12 71 ALA A C 1
ATOM 536 O O . ALA A 1 71 ? 13.647 -1.377 -16.556 1.00 98.12 71 ALA A O 1
ATOM 537 N N . PHE A 1 72 ? 11.475 -1.909 -16.287 1.00 97.81 72 PHE A N 1
ATOM 538 C CA . PHE A 1 72 ? 11.364 -1.452 -14.903 1.00 97.81 72 PHE A CA 1
ATOM 539 C C . PHE A 1 72 ? 12.335 -2.203 -13.983 1.00 97.81 72 PHE A C 1
ATOM 541 O O . PHE A 1 72 ? 13.0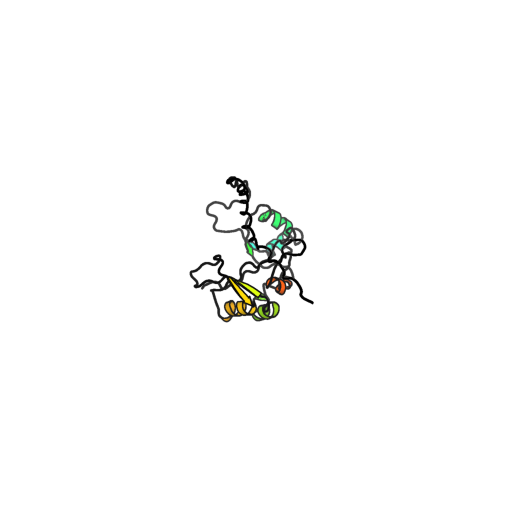61 -1.592 -13.194 1.00 97.81 72 PHE A O 1
ATOM 548 N N . PHE A 1 73 ? 12.421 -3.528 -14.135 1.00 97.94 73 PHE A N 1
ATOM 549 C CA . PHE A 1 73 ? 13.355 -4.345 -13.369 1.00 97.94 73 PHE A CA 1
ATOM 550 C C . PHE A 1 73 ? 14.810 -3.951 -13.622 1.00 97.94 73 PHE A C 1
ATOM 552 O O . PHE A 1 73 ? 15.564 -3.749 -12.673 1.00 97.94 73 PHE A O 1
ATOM 559 N N . ARG A 1 74 ? 15.205 -3.794 -14.888 1.00 97.12 74 ARG A N 1
ATOM 560 C CA . ARG A 1 74 ? 16.575 -3.428 -15.263 1.00 97.12 74 ARG A CA 1
ATOM 561 C C . ARG A 1 74 ? 16.945 -2.010 -14.826 1.00 97.12 74 ARG A C 1
ATOM 563 O O . ARG A 1 74 ? 18.087 -1.786 -14.441 1.00 97.12 74 ARG A O 1
ATOM 570 N N . GLN A 1 75 ? 16.012 -1.064 -14.909 1.00 96.38 75 GLN A N 1
ATOM 571 C CA . GLN A 1 75 ? 16.280 0.351 -14.650 1.00 96.38 75 GLN A CA 1
ATOM 572 C C . GLN A 1 75 ? 16.243 0.713 -13.160 1.00 96.38 75 GLN A C 1
ATOM 574 O O . GLN A 1 75 ? 17.014 1.575 -12.738 1.00 96.38 75 GLN A O 1
ATOM 579 N N . TYR A 1 76 ? 15.386 0.058 -12.368 1.00 96.75 76 TYR A N 1
ATOM 580 C CA . TYR A 1 76 ? 15.140 0.450 -10.974 1.00 96.75 76 TYR A CA 1
ATOM 581 C C . TYR A 1 76 ? 15.389 -0.673 -9.965 1.00 96.75 76 TYR A C 1
ATOM 583 O O . TYR A 1 76 ? 16.101 -0.466 -8.984 1.00 96.75 76 TYR A O 1
ATOM 591 N N . ILE A 1 77 ? 14.876 -1.882 -10.210 1.00 96.06 77 ILE A N 1
ATOM 592 C CA . ILE A 1 77 ? 14.937 -2.971 -9.220 1.00 96.06 77 ILE A CA 1
ATOM 593 C C . ILE A 1 77 ? 16.352 -3.558 -9.106 1.00 96.06 77 ILE A C 1
ATOM 595 O O . ILE A 1 77 ? 16.954 -3.514 -8.035 1.00 96.06 77 ILE A O 1
ATOM 599 N N . ALA A 1 78 ? 16.900 -4.090 -10.202 1.00 95.31 78 ALA A N 1
ATOM 600 C CA . ALA A 1 78 ? 18.224 -4.710 -10.236 1.00 95.31 78 ALA A CA 1
ATOM 601 C C . ALA A 1 78 ? 19.353 -3.784 -9.732 1.00 95.31 78 ALA A C 1
ATOM 603 O O . ALA A 1 78 ? 20.171 -4.245 -8.932 1.00 95.31 78 ALA A O 1
ATOM 604 N N . PRO A 1 79 ? 19.408 -2.489 -10.114 1.00 93.69 79 PRO A N 1
ATOM 605 C CA . PRO A 1 79 ? 20.424 -1.572 -9.596 1.00 93.69 79 PRO A CA 1
ATOM 606 C C . PRO A 1 79 ? 20.111 -1.020 -8.195 1.00 93.69 79 PRO A C 1
ATOM 608 O O . PRO A 1 79 ? 20.929 -0.267 -7.667 1.00 93.69 79 PRO A O 1
ATOM 611 N N . ARG A 1 80 ? 18.958 -1.371 -7.597 1.00 94.56 80 ARG A N 1
ATOM 612 C CA . ARG A 1 80 ? 18.433 -0.815 -6.333 1.00 94.56 80 ARG A CA 1
ATOM 613 C C . ARG A 1 80 ? 18.333 0.716 -6.359 1.00 94.56 80 ARG A C 1
ATOM 615 O O . ARG A 1 80 ? 18.716 1.402 -5.413 1.00 94.56 80 ARG A O 1
ATOM 622 N N . LYS A 1 81 ? 17.834 1.251 -7.473 1.00 93.81 81 LYS A N 1
ATOM 623 C CA . LYS A 1 81 ? 17.653 2.685 -7.695 1.00 93.81 81 LYS A CA 1
ATOM 624 C C . LYS A 1 81 ? 16.218 3.090 -7.315 1.00 93.81 81 LYS A C 1
ATOM 626 O O . LYS A 1 81 ? 15.279 2.532 -7.883 1.00 93.81 81 LYS A O 1
ATOM 631 N N . PRO A 1 82 ? 16.026 4.053 -6.393 1.00 95.31 82 PRO A N 1
ATOM 632 C CA . PRO A 1 82 ? 14.702 4.530 -6.018 1.00 95.31 82 PRO A CA 1
ATOM 633 C C . PRO A 1 82 ? 14.034 5.271 -7.183 1.00 95.31 82 PRO A C 1
ATOM 635 O O . PRO A 1 82 ? 14.701 5.943 -7.973 1.00 95.31 82 PRO A O 1
ATOM 638 N N . VAL A 1 83 ? 12.709 5.162 -7.266 1.00 96.62 83 VAL A N 1
ATOM 639 C CA . VAL A 1 83 ? 11.877 5.851 -8.258 1.00 96.62 83 VAL A CA 1
ATOM 640 C C . VAL A 1 83 ? 10.511 6.173 -7.659 1.00 96.62 83 VAL A C 1
ATOM 642 O O . VAL A 1 83 ? 9.918 5.349 -6.965 1.00 96.62 83 VAL A O 1
ATOM 645 N N . LEU A 1 84 ? 10.005 7.371 -7.936 1.00 96.56 84 LEU A N 1
ATOM 646 C CA . LEU A 1 84 ? 8.627 7.760 -7.666 1.00 96.56 84 LEU A CA 1
ATOM 647 C C . LEU A 1 84 ? 7.755 7.373 -8.867 1.00 96.56 84 LEU A C 1
ATOM 649 O O . LEU A 1 84 ? 8.006 7.802 -9.991 1.00 96.56 84 LEU A O 1
ATOM 653 N N . ILE A 1 85 ? 6.704 6.592 -8.639 1.00 96.06 85 ILE A N 1
ATOM 654 C CA . ILE A 1 85 ? 5.758 6.196 -9.688 1.00 96.06 85 ILE A CA 1
ATOM 655 C C . ILE A 1 85 ? 4.501 7.054 -9.549 1.00 96.06 85 ILE A C 1
ATOM 657 O O . ILE A 1 85 ? 3.827 7.001 -8.523 1.00 96.06 85 ILE A O 1
ATOM 661 N N . ARG A 1 86 ? 4.187 7.855 -10.568 1.00 96.31 86 ARG A N 1
ATOM 662 C CA . ARG A 1 86 ? 2.946 8.636 -10.647 1.00 96.31 86 ARG A CA 1
ATOM 663 C C . ARG A 1 86 ? 1.879 7.862 -11.417 1.00 96.31 86 ARG A C 1
ATOM 665 O O . ARG A 1 86 ? 2.191 7.184 -12.393 1.00 96.31 86 ARG A O 1
ATOM 672 N N . GLY A 1 87 ? 0.625 8.004 -10.999 1.00 92.31 87 GLY A N 1
ATOM 673 C CA . GLY A 1 87 ? -0.517 7.283 -11.564 1.00 92.31 87 GLY A CA 1
ATOM 674 C C . GLY A 1 87 ? -0.950 6.101 -10.694 1.00 92.31 87 GLY A C 1
ATOM 675 O O . GLY A 1 87 ? -0.502 5.948 -9.560 1.00 92.31 87 GLY A O 1
ATOM 676 N N . THR A 1 88 ? -1.850 5.277 -11.223 1.00 90.62 88 THR A N 1
ATOM 677 C CA . THR A 1 88 ? -2.375 4.076 -10.559 1.00 90.62 88 THR A CA 1
ATOM 678 C C . THR A 1 88 ? -2.022 2.827 -11.349 1.00 90.62 88 THR A C 1
ATOM 680 O O . THR A 1 88 ? -1.839 2.892 -12.565 1.00 90.62 88 THR A O 1
ATOM 683 N N . LEU A 1 89 ? -1.972 1.677 -10.674 1.00 90.94 89 LEU A N 1
ATOM 684 C CA . LEU A 1 89 ? -1.808 0.394 -11.351 1.00 90.94 89 LEU A CA 1
ATOM 685 C C . LEU A 1 89 ? -2.943 0.187 -12.376 1.00 90.94 89 LEU A C 1
ATOM 687 O O . LEU A 1 89 ? -4.098 0.460 -12.046 1.00 90.94 89 LEU A O 1
ATOM 691 N N . PRO A 1 90 ? -2.635 -0.266 -13.605 1.00 91.56 90 PRO A N 1
ATOM 692 C CA . PRO A 1 90 ? -3.639 -0.497 -14.648 1.00 91.56 90 PRO A CA 1
ATOM 693 C C . PRO A 1 90 ? -4.420 -1.803 -14.437 1.00 91.56 90 PRO A C 1
ATOM 695 O O . PRO A 1 90 ? -5.376 -2.083 -15.156 1.00 91.56 90 PRO A O 1
ATOM 698 N N . ASP A 1 91 ? -3.977 -2.634 -13.492 1.00 94.44 91 ASP A N 1
ATOM 699 C CA . ASP A 1 91 ? -4.570 -3.920 -13.165 1.00 94.44 91 ASP A CA 1
ATOM 700 C C . ASP A 1 91 ? -6.059 -3.757 -12.818 1.00 94.44 91 ASP A C 1
ATOM 702 O O . ASP A 1 91 ? -6.408 -3.006 -11.914 1.00 94.44 91 ASP A O 1
ATOM 706 N N . GLN A 1 92 ? -6.946 -4.503 -13.486 1.00 93.44 92 GLN A N 1
ATOM 707 C CA . GLN A 1 92 ? -8.404 -4.424 -13.260 1.00 93.44 92 GLN A CA 1
ATOM 708 C C . GLN A 1 92 ? -8.809 -4.698 -11.803 1.00 93.44 92 GLN A C 1
ATOM 710 O O . GLN A 1 92 ? -9.837 -4.221 -11.330 1.00 93.44 92 GLN A O 1
ATOM 715 N N . GLN A 1 93 ? -7.990 -5.479 -11.098 1.00 94.56 93 GLN A N 1
ATOM 716 C CA . GLN A 1 93 ? -8.166 -5.792 -9.684 1.00 94.56 93 GLN A CA 1
ATOM 717 C C . GLN A 1 93 ? -7.889 -4.586 -8.782 1.00 94.56 93 GLN A C 1
ATOM 719 O O . GLN A 1 93 ? -8.340 -4.592 -7.647 1.00 94.56 93 GL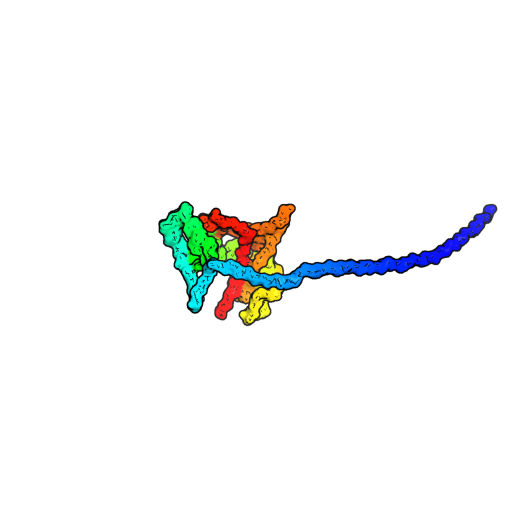N A O 1
ATOM 724 N N . TRP A 1 94 ? -7.183 -3.552 -9.257 1.00 95.06 94 TRP A N 1
ATOM 725 C CA . TRP A 1 94 ? -6.898 -2.333 -8.502 1.00 95.06 94 TRP A CA 1
ATOM 726 C C . TRP A 1 94 ? -8.157 -1.471 -8.343 1.00 95.06 94 TRP A C 1
ATOM 728 O O . TRP A 1 94 ? -8.413 -0.527 -9.091 1.00 95.06 94 TRP A O 1
ATOM 738 N N . ARG A 1 95 ? -8.954 -1.799 -7.327 1.00 95.75 95 ARG A N 1
ATOM 739 C CA . ARG A 1 95 ? -10.176 -1.081 -6.939 1.00 95.75 95 ARG A CA 1
ATOM 740 C C . ARG A 1 95 ? -9.979 -0.258 -5.667 1.00 95.75 95 ARG A C 1
ATOM 742 O O . ARG A 1 95 ? -10.769 0.643 -5.403 1.00 95.75 95 ARG A O 1
ATOM 749 N N . ALA A 1 96 ? -8.902 -0.500 -4.916 1.00 94.56 96 ALA A N 1
ATOM 750 C CA . ALA A 1 96 ? -8.589 0.206 -3.674 1.00 94.56 96 ALA A CA 1
ATOM 751 C C . ALA A 1 96 ? -8.545 1.737 -3.848 1.00 94.56 96 ALA A C 1
ATOM 753 O O . ALA A 1 96 ? -9.094 2.472 -3.033 1.00 94.56 96 ALA A O 1
ATOM 754 N N . GLY A 1 97 ? -7.979 2.233 -4.958 1.00 90.75 97 GLY A N 1
ATOM 755 C CA . GLY A 1 97 ? -7.874 3.673 -5.234 1.00 90.75 97 GLY A CA 1
ATOM 756 C C . GLY A 1 97 ? -9.212 4.411 -5.404 1.00 90.75 97 GLY A C 1
ATOM 757 O O . GLY A 1 97 ? -9.242 5.644 -5.362 1.00 90.75 97 GLY A O 1
ATOM 758 N N . THR A 1 98 ? -10.316 3.686 -5.596 1.00 93.38 98 THR A N 1
ATOM 759 C CA . THR A 1 98 ? -11.669 4.249 -5.698 1.00 93.38 98 THR A CA 1
ATOM 760 C C . THR A 1 98 ? -12.554 3.812 -4.538 1.00 93.38 98 THR A C 1
ATOM 762 O O . THR A 1 98 ? -13.145 4.670 -3.891 1.00 93.38 98 THR A O 1
ATOM 765 N N . MET A 1 99 ? -12.609 2.512 -4.241 1.00 96.44 99 MET A N 1
ATOM 766 C CA . MET A 1 99 ? -13.528 1.941 -3.254 1.00 96.44 99 MET A CA 1
ATOM 767 C C . MET A 1 99 ? -13.164 2.311 -1.815 1.00 96.44 99 MET A C 1
ATOM 769 O O . MET A 1 99 ? -14.050 2.562 -1.009 1.00 96.44 99 MET A O 1
ATOM 773 N N . TRP A 1 100 ? -11.874 2.397 -1.476 1.00 96.12 100 TRP A N 1
ATOM 774 C CA . TRP A 1 100 ? -11.453 2.650 -0.089 1.00 96.12 100 TRP A CA 1
ATOM 775 C C . TRP A 1 100 ? -11.587 4.117 0.333 1.00 96.12 100 TRP A C 1
ATOM 777 O O . TRP A 1 100 ? -11.278 4.467 1.467 1.00 96.12 100 TRP A O 1
ATOM 787 N N . LYS A 1 101 ? -12.053 4.986 -0.573 1.00 94.50 101 LYS A N 1
ATOM 788 C CA . LYS A 1 101 ? -12.464 6.354 -0.236 1.00 94.50 101 LYS A CA 1
ATOM 789 C C . LYS A 1 101 ? -13.784 6.389 0.530 1.00 94.50 101 LYS A C 1
ATOM 791 O O . LYS A 1 101 ? -14.074 7.409 1.142 1.00 94.50 101 LYS A O 1
ATOM 796 N N . ASP A 1 102 ? -14.573 5.321 0.448 1.00 97.19 102 ASP A N 1
ATOM 797 C CA . ASP A 1 102 ? -15.842 5.173 1.146 1.00 97.19 102 ASP A CA 1
ATOM 798 C C . ASP A 1 102 ? -15.620 4.426 2.478 1.00 97.19 102 ASP A C 1
ATOM 800 O O . ASP A 1 102 ? -15.319 3.225 2.471 1.00 97.19 102 ASP A O 1
ATOM 804 N N . PRO A 1 103 ? -15.748 5.104 3.634 1.00 96.88 103 PRO A N 1
ATOM 805 C CA . PRO A 1 103 ? -15.596 4.469 4.940 1.00 96.88 103 PRO A CA 1
ATOM 806 C C . PRO A 1 103 ? -16.625 3.362 5.175 1.00 96.88 103 PRO A C 1
ATOM 808 O O . PRO A 1 103 ? -16.297 2.354 5.800 1.00 96.88 103 PRO A O 1
ATOM 811 N N . GLU A 1 104 ? -17.841 3.496 4.640 1.00 98.19 104 GLU A N 1
ATOM 812 C CA . GLU A 1 104 ? -18.890 2.485 4.794 1.00 98.19 104 GLU A CA 1
ATOM 813 C C . GLU A 1 104 ? -18.566 1.226 3.989 1.00 98.19 104 GLU A C 1
ATOM 815 O O . GLU A 1 104 ? -18.792 0.107 4.455 1.00 98.19 104 GLU A O 1
ATOM 820 N N . TYR A 1 105 ? -17.924 1.375 2.827 1.00 98.38 105 TYR A N 1
ATOM 821 C CA . TYR A 1 105 ? -17.378 0.236 2.097 1.00 98.38 105 TYR A CA 1
ATOM 822 C C . TYR A 1 105 ? -16.347 -0.528 2.942 1.00 98.38 105 TYR A C 1
ATOM 824 O O . TYR A 1 105 ? -16.467 -1.746 3.092 1.00 98.38 105 TYR A O 1
ATOM 832 N N . LEU A 1 106 ? -15.379 0.171 3.547 1.00 98.00 106 LEU A N 1
ATOM 833 C CA . LEU A 1 106 ? -14.354 -0.445 4.400 1.00 98.00 106 LEU A CA 1
ATOM 834 C C . LEU A 1 106 ? -14.962 -1.159 5.618 1.00 98.00 106 LEU A C 1
ATOM 836 O O . LEU A 1 106 ? -14.640 -2.325 5.867 1.00 98.00 106 LEU A O 1
ATOM 840 N N . LYS A 1 107 ? -15.882 -0.494 6.331 1.00 98.44 107 LYS A N 1
ATOM 841 C CA . LYS A 1 107 ? -16.611 -1.065 7.475 1.00 98.44 107 LYS A CA 1
ATOM 842 C C . LYS A 1 107 ? -17.420 -2.295 7.054 1.00 98.44 107 LYS A C 1
ATOM 844 O O . LYS A 1 107 ? -17.339 -3.335 7.698 1.00 98.44 107 LYS A O 1
ATOM 849 N N . SER A 1 108 ? -18.130 -2.234 5.928 1.00 98.38 108 SER A N 1
ATOM 850 C CA . SER A 1 108 ? -18.936 -3.365 5.449 1.00 98.38 108 SER A CA 1
ATOM 851 C C . SER A 1 108 ? -18.094 -4.585 5.055 1.00 98.38 108 SER A C 1
ATOM 853 O O . SER A 1 108 ? -18.514 -5.720 5.283 1.00 98.38 108 SER A O 1
ATOM 855 N N . LYS A 1 109 ? -16.908 -4.371 4.469 1.00 98.12 109 LYS A N 1
ATOM 856 C CA . LYS A 1 109 ? -16.040 -5.444 3.966 1.00 98.12 109 LYS A CA 1
ATOM 857 C C . LYS A 1 109 ? -15.211 -6.106 5.050 1.00 98.12 109 LYS A C 1
ATOM 859 O O . LYS A 1 109 ? -15.130 -7.329 5.077 1.00 98.12 109 LYS A O 1
ATOM 864 N N . ALA A 1 110 ? -14.601 -5.304 5.914 1.00 97.88 110 ALA A N 1
ATOM 865 C CA . ALA A 1 110 ? -13.599 -5.772 6.861 1.00 97.88 110 ALA A CA 1
ATOM 866 C C . ALA A 1 110 ? -13.893 -5.354 8.305 1.00 97.88 110 ALA A C 1
ATOM 868 O O . ALA A 1 110 ? -13.084 -5.624 9.180 1.00 97.88 110 ALA A O 1
ATOM 869 N N . GLY A 1 111 ? -15.033 -4.720 8.594 1.00 97.88 111 GLY A N 1
ATOM 870 C CA . GLY A 1 111 ? -15.310 -4.103 9.896 1.00 97.88 111 GLY A CA 1
ATOM 871 C C . GLY A 1 111 ? -15.193 -5.044 11.092 1.00 97.88 111 GLY A C 1
ATOM 872 O O . GLY A 1 111 ? -14.700 -4.643 12.141 1.00 97.88 111 GLY A O 1
ATOM 873 N N . LYS A 1 112 ? -15.555 -6.317 10.901 1.00 98.25 112 LYS A N 1
ATOM 874 C CA . LYS A 1 112 ? -15.479 -7.364 11.933 1.00 98.25 112 LYS A CA 1
ATOM 875 C C . LYS A 1 112 ? -14.066 -7.903 12.174 1.00 98.25 112 LYS A C 1
ATOM 877 O O . LYS A 1 112 ? -13.876 -8.679 13.111 1.00 98.25 112 LYS A O 1
ATOM 882 N N . ALA A 1 113 ? -13.092 -7.543 11.339 1.00 97.00 113 ALA A N 1
ATOM 883 C CA . ALA A 1 113 ? -11.704 -7.922 11.546 1.00 97.00 113 ALA A CA 1
ATOM 884 C C . ALA A 1 113 ? -11.183 -7.317 12.851 1.00 97.00 113 ALA A C 1
ATOM 886 O O . ALA A 1 113 ? -11.383 -6.132 13.116 1.00 97.00 113 ALA A O 1
ATOM 887 N N . ARG A 1 114 ? -10.473 -8.118 13.647 1.00 96.00 114 ARG A N 1
ATOM 888 C CA . ARG A 1 114 ? -9.714 -7.608 14.792 1.00 96.00 114 ARG A CA 1
ATOM 889 C C . ARG A 1 114 ? -8.364 -7.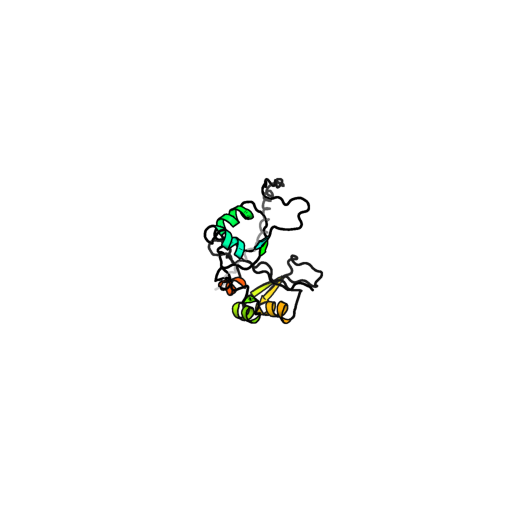123 14.293 1.00 96.00 114 ARG A C 1
ATOM 891 O O . ARG A 1 114 ? -7.639 -7.884 13.662 1.00 96.00 114 ARG A O 1
ATOM 898 N N . VAL A 1 115 ? -8.033 -5.877 14.596 1.00 95.50 115 VAL A N 1
ATOM 899 C CA . VAL A 1 115 ? -6.787 -5.238 14.176 1.00 95.50 115 VAL A CA 1
ATOM 900 C C . VAL A 1 115 ? -6.028 -4.730 15.390 1.00 95.50 115 VAL A C 1
ATOM 902 O O . VAL A 1 115 ? -6.633 -4.290 16.372 1.00 95.50 115 VAL A O 1
ATOM 905 N N . ARG A 1 116 ? -4.696 -4.781 15.323 1.00 94.94 116 ARG A N 1
ATOM 906 C CA . ARG A 1 116 ? -3.845 -4.074 16.278 1.00 94.94 116 ARG A CA 1
ATOM 907 C C . ARG A 1 116 ? -3.544 -2.690 15.747 1.00 94.94 116 ARG A C 1
ATOM 909 O O . ARG A 1 116 ? -3.146 -2.534 14.595 1.00 94.94 116 ARG A O 1
ATOM 916 N N . VAL A 1 117 ? -3.727 -1.700 16.601 1.00 95.38 117 VAL A N 1
ATOM 917 C CA . VAL A 1 117 ? -3.473 -0.305 16.275 1.00 95.38 117 VAL A CA 1
ATOM 918 C C . VAL A 1 117 ? -2.481 0.241 17.278 1.00 95.38 117 VAL A C 1
ATOM 920 O O . VAL A 1 117 ? -2.611 0.030 18.485 1.00 95.38 117 VAL A O 1
ATOM 923 N N . GLU A 1 118 ? -1.474 0.928 16.769 1.00 95.50 118 GLU A N 1
ATOM 924 C CA . GLU A 1 118 ? -0.564 1.681 17.599 1.00 95.50 118 GLU A CA 1
ATOM 925 C C . GLU A 1 118 ? -1.252 2.952 18.102 1.00 95.50 118 GLU A C 1
ATOM 927 O O . GLU A 1 118 ? -2.047 3.582 17.397 1.00 95.50 118 GLU A O 1
ATOM 932 N N . THR A 1 119 ? -0.952 3.306 19.346 1.00 94.81 119 THR A N 1
ATOM 933 C CA . THR A 1 119 ? -1.553 4.416 20.075 1.00 94.81 119 THR A CA 1
ATOM 934 C C . THR A 1 119 ? -0.480 5.365 20.583 1.00 94.81 119 THR A C 1
ATOM 936 O O . THR A 1 119 ? 0.616 4.948 20.956 1.00 94.81 119 THR A O 1
ATOM 939 N N . ARG A 1 120 ? -0.816 6.650 20.642 1.00 93.62 120 ARG A N 1
ATOM 940 C CA . ARG A 1 120 ? 0.008 7.690 21.267 1.00 93.62 120 ARG A CA 1
ATOM 941 C C . ARG A 1 120 ? -0.846 8.566 22.166 1.00 93.62 120 ARG A C 1
ATOM 943 O O . ARG A 1 120 ? -2.046 8.700 21.937 1.00 93.62 120 ARG A O 1
ATOM 950 N N . GLU A 1 121 ? -0.248 9.175 23.182 1.00 90.81 121 GLU A N 1
ATOM 951 C CA . GLU A 1 121 ? -1.017 9.970 24.151 1.00 90.81 121 GLU A CA 1
ATOM 952 C C . GLU A 1 121 ? -1.382 11.349 23.589 1.00 90.81 121 GLU A C 1
ATOM 954 O O . GLU A 1 121 ? -2.400 11.937 23.951 1.00 90.81 121 GLU A O 1
ATOM 959 N N . ASN A 1 122 ? -0.555 11.876 22.684 1.00 90.56 122 ASN A N 1
ATOM 960 C CA . ASN A 1 122 ? -0.753 13.175 22.055 1.00 90.56 122 ASN A CA 1
ATOM 961 C C . ASN A 1 122 ? -0.076 13.245 20.676 1.00 90.56 122 ASN A C 1
ATOM 963 O O . ASN A 1 122 ? 0.682 12.364 20.280 1.00 90.56 122 ASN A O 1
ATOM 967 N N . THR A 1 123 ? -0.327 14.324 19.934 1.00 88.38 123 THR A N 1
ATOM 968 C CA . THR A 1 123 ? 0.155 14.478 18.553 1.00 88.38 123 THR A CA 1
ATOM 969 C C . THR A 1 123 ? 1.646 14.787 18.415 1.00 88.38 123 THR A C 1
ATOM 971 O O . THR A 1 123 ? 2.156 14.749 17.294 1.00 88.38 123 THR A O 1
ATOM 974 N N . ARG A 1 124 ? 2.344 15.085 19.520 1.00 88.25 124 ARG A N 1
ATOM 975 C CA . ARG A 1 124 ? 3.794 15.335 19.543 1.00 88.25 124 ARG A CA 1
ATOM 976 C C . ARG A 1 124 ? 4.603 14.055 19.730 1.00 88.25 124 ARG A C 1
ATOM 978 O O . ARG A 1 124 ? 5.806 14.075 19.502 1.00 88.25 124 ARG A O 1
ATOM 985 N N . GLU A 1 125 ? 3.957 12.974 20.152 1.00 87.38 125 GLU A N 1
ATOM 986 C CA . GLU A 1 125 ? 4.580 11.661 20.266 1.00 87.38 125 GLU A CA 1
ATOM 987 C C . GLU A 1 125 ? 4.676 10.960 18.910 1.00 87.38 125 GLU A C 1
ATOM 989 O O . GLU A 1 125 ? 3.828 11.126 18.022 1.00 87.38 125 GLU A O 1
ATOM 994 N N . GLU A 1 126 ? 5.730 10.159 18.785 1.00 87.44 126 GLU A N 1
ATOM 995 C CA . GLU A 1 126 ? 6.015 9.327 17.624 1.00 87.44 126 GLU A CA 1
ATOM 996 C C . GLU A 1 126 ? 5.347 7.954 17.757 1.00 87.44 126 GLU A C 1
ATOM 998 O O . GLU A 1 126 ? 5.204 7.415 18.856 1.00 87.44 126 GLU A O 1
ATOM 1003 N N . TYR A 1 127 ? 4.976 7.380 16.614 1.00 88.56 127 TYR A N 1
ATOM 1004 C CA . TYR A 1 127 ? 4.687 5.951 16.489 1.00 88.56 127 TYR A CA 1
ATOM 1005 C C . TYR A 1 127 ? 6.008 5.150 16.445 1.00 88.56 127 TYR A C 1
ATOM 1007 O O . TYR A 1 127 ? 7.079 5.720 16.241 1.00 88.56 127 TYR A O 1
ATOM 1015 N N . GLY A 1 128 ? 5.952 3.834 16.622 1.00 85.06 128 GLY A N 1
ATOM 1016 C CA . GLY A 1 128 ? 7.098 2.938 16.794 1.00 85.06 128 GLY A CA 1
ATOM 1017 C C . GLY A 1 128 ? 7.520 2.685 18.250 1.00 85.06 128 GLY A C 1
ATOM 1018 O O . GLY A 1 128 ? 8.635 2.219 18.473 1.00 85.06 128 GLY A O 1
ATOM 1019 N N . GLN A 1 129 ? 6.670 2.976 19.241 1.00 85.88 129 GLN A N 1
ATOM 1020 C CA . GLN A 1 129 ? 6.974 2.818 20.678 1.00 85.88 129 GLN A CA 1
ATOM 1021 C C . GLN A 1 129 ? 6.422 1.512 21.275 1.00 85.88 129 GLN A C 1
ATOM 1023 O O . GLN A 1 129 ? 6.586 1.251 22.467 1.00 85.88 129 GLN A O 1
ATOM 1028 N N . GLY A 1 130 ? 5.733 0.695 20.470 1.00 84.62 130 GLY A N 1
ATOM 1029 C CA . GLY A 1 130 ? 5.164 -0.587 20.903 1.00 84.62 130 GLY A CA 1
ATOM 1030 C C . GLY A 1 130 ? 3.930 -0.457 21.805 1.00 84.62 130 GLY A C 1
ATOM 1031 O O . GLY A 1 130 ? 3.525 -1.432 22.437 1.00 84.62 130 GLY A O 1
ATOM 1032 N N . LYS A 1 131 ? 3.325 0.737 21.885 1.00 90.81 131 LYS A N 1
ATOM 1033 C CA . LYS A 1 131 ? 2.064 0.976 22.602 1.00 90.81 131 LYS A CA 1
ATOM 1034 C C . LYS A 1 131 ? 0.886 0.627 21.696 1.00 90.81 131 LYS A C 1
ATOM 1036 O O . LYS A 1 131 ? 0.419 1.466 20.930 1.00 90.81 131 LYS A O 1
ATOM 1041 N N . GLU A 1 132 ? 0.385 -0.595 21.792 1.00 93.81 132 GLU A N 1
ATOM 1042 C CA . GLU A 1 132 ? -0.685 -1.085 20.920 1.00 93.81 132 GLU A CA 1
ATOM 1043 C C . GLU A 1 132 ? -1.966 -1.430 21.688 1.00 93.81 132 GLU A C 1
ATOM 1045 O O . GLU A 1 132 ? -1.937 -1.844 22.847 1.00 93.81 132 GLU A O 1
ATOM 1050 N N . THR A 1 133 ? -3.106 -1.312 21.011 1.00 94.56 133 THR A N 1
ATOM 1051 C CA . THR A 1 133 ? -4.389 -1.856 21.465 1.00 94.56 133 THR A CA 1
ATOM 1052 C C . THR A 1 133 ? -5.049 -2.660 20.349 1.00 94.56 133 THR A C 1
ATOM 1054 O O . THR A 1 133 ? -4.741 -2.482 19.172 1.00 94.56 133 THR A O 1
ATOM 1057 N N . THR A 1 134 ? -5.954 -3.570 20.706 1.00 95.56 134 THR A N 1
ATOM 1058 C CA . THR A 1 134 ? -6.733 -4.350 19.734 1.00 95.56 134 THR A CA 1
ATOM 1059 C C . THR A 1 134 ? -8.170 -3.853 19.697 1.00 95.56 134 THR A C 1
ATOM 1061 O O . THR A 1 134 ? -8.812 -3.767 20.742 1.00 95.56 134 THR A O 1
ATOM 1064 N N . MET A 1 135 ? -8.695 -3.602 18.501 1.00 97.25 135 MET A N 1
ATOM 1065 C CA . MET A 1 135 ? -10.082 -3.179 18.274 1.00 97.25 135 MET A CA 1
ATOM 1066 C C . MET A 1 135 ? -10.645 -3.792 16.990 1.00 97.25 135 MET A C 1
ATOM 1068 O O . MET A 1 135 ? -9.913 -4.437 16.233 1.00 97.25 135 MET A O 1
ATOM 1072 N N . LEU A 1 136 ? -11.946 -3.637 16.756 1.00 98.25 136 LEU A N 1
ATOM 1073 C CA . LEU A 1 136 ? -12.540 -3.963 15.465 1.00 98.25 136 LEU A CA 1
ATOM 1074 C C . LEU A 1 136 ? -12.125 -2.923 14.422 1.00 98.25 136 LEU A C 1
ATOM 1076 O O . LEU A 1 136 ? -11.968 -1.737 14.718 1.00 98.25 136 LEU A O 1
ATOM 1080 N N . PHE A 1 137 ? -11.966 -3.355 13.176 1.00 98.12 137 PHE A N 1
ATOM 1081 C CA . PHE A 1 137 ? -11.580 -2.453 12.098 1.00 98.12 137 PHE A CA 1
ATOM 1082 C C . PHE A 1 137 ? -12.633 -1.363 11.856 1.00 98.12 137 PHE A C 1
ATOM 1084 O O . PHE A 1 137 ? -12.276 -0.232 11.539 1.00 98.12 137 PHE A O 1
ATOM 1091 N N . GLU A 1 138 ? -13.922 -1.647 12.068 1.00 98.62 138 GLU A N 1
ATOM 1092 C CA . GLU A 1 138 ? -14.969 -0.620 11.970 1.00 98.62 138 GLU A CA 1
ATOM 1093 C C . GLU A 1 138 ? -14.856 0.465 13.049 1.00 98.62 138 GLU A C 1
ATOM 1095 O O . GLU A 1 138 ? -15.091 1.642 12.764 1.00 98.62 138 GLU A O 1
ATOM 1100 N N . GLU A 1 139 ? -14.445 0.092 14.264 1.00 98.44 139 GLU A N 1
ATOM 1101 C CA . GLU A 1 139 ? -14.195 1.031 15.360 1.00 98.44 139 GLU A CA 1
ATOM 1102 C C . GLU A 1 139 ? -13.009 1.928 15.001 1.00 98.44 139 GLU A C 1
ATOM 1104 O O . GLU A 1 139 ? -13.106 3.149 15.101 1.00 98.44 139 GLU A O 1
ATOM 1109 N N . PHE A 1 140 ? -11.932 1.336 14.477 1.00 98.00 140 PHE A N 1
ATOM 1110 C CA . PHE A 1 140 ? -10.766 2.073 13.998 1.00 98.00 140 PHE A CA 1
ATOM 1111 C C . PHE A 1 140 ? -11.112 3.070 12.881 1.00 98.00 140 PHE A C 1
ATOM 1113 O O . PHE A 1 140 ? -10.741 4.242 12.967 1.00 98.00 140 PHE A O 1
ATOM 1120 N N . VAL A 1 141 ? -11.841 2.635 11.844 1.00 98.06 141 VAL A N 1
ATOM 1121 C CA . VAL A 1 141 ? -12.264 3.518 10.743 1.00 98.06 141 VAL A CA 1
ATOM 1122 C C . VAL A 1 141 ? -13.135 4.656 11.280 1.00 98.06 141 VAL A C 1
ATOM 1124 O O . VAL A 1 141 ? -12.926 5.808 10.905 1.00 98.06 141 VAL A O 1
ATOM 1127 N N . THR A 1 142 ? -14.057 4.358 12.199 1.00 98.19 142 THR A N 1
ATOM 1128 C CA . THR A 1 142 ? -14.904 5.372 12.846 1.00 98.19 142 THR A CA 1
ATOM 1129 C C . THR A 1 142 ? -14.068 6.391 13.627 1.00 98.19 142 THR A C 1
ATOM 1131 O O . THR A 1 142 ? -14.284 7.595 13.505 1.00 98.19 142 THR A O 1
ATOM 1134 N N . GLU A 1 143 ? -13.078 5.948 14.404 1.00 97.81 143 GLU A N 1
ATOM 1135 C CA . GLU A 1 143 ? -12.180 6.843 15.142 1.00 97.81 143 GLU A CA 1
ATOM 1136 C C . GLU A 1 143 ? -11.365 7.745 14.204 1.00 97.81 143 GLU A C 1
ATOM 1138 O O . GLU A 1 143 ? -11.360 8.965 14.357 1.00 97.81 143 GLU A O 1
ATOM 1143 N N . VAL A 1 144 ? -10.683 7.169 13.215 1.00 96.31 144 VAL A N 1
ATOM 1144 C CA . VAL A 1 144 ? -9.732 7.904 12.365 1.00 96.31 144 VAL A CA 1
ATOM 1145 C C . VAL A 1 144 ? -10.430 8.806 11.348 1.00 96.31 144 VAL A C 1
ATOM 1147 O O . VAL A 1 144 ? -9.951 9.913 11.071 1.00 96.31 144 VAL A O 1
ATOM 1150 N N . VAL A 1 145 ? -11.541 8.344 10.771 1.00 94.50 145 VAL A N 1
ATOM 1151 C CA . VAL A 1 145 ? -12.245 9.055 9.699 1.00 94.50 145 VAL A CA 1
ATOM 1152 C C . VAL A 1 145 ? -13.350 9.940 10.259 1.00 94.50 145 VAL A C 1
ATOM 1154 O O . VAL A 1 145 ? -13.298 11.151 10.053 1.00 94.50 145 VAL A O 1
ATOM 1157 N N . ASP A 1 146 ? -14.304 9.365 10.992 1.00 93.50 146 ASP A N 1
ATOM 1158 C CA . ASP A 1 146 ? -15.523 10.079 11.396 1.00 93.50 146 ASP A CA 1
ATOM 1159 C C . ASP A 1 146 ? -15.268 11.016 12.584 1.00 93.50 146 ASP A C 1
ATOM 1161 O O . ASP A 1 146 ? -15.807 12.121 12.638 1.00 93.50 146 ASP A O 1
ATOM 1165 N N . LYS A 1 147 ? -14.416 10.597 13.529 1.00 96.19 147 LYS A N 1
ATOM 1166 C CA . LYS A 1 147 ? -14.022 11.409 14.697 1.00 96.19 147 LYS A CA 1
ATOM 1167 C C . LYS A 1 147 ? -12.721 12.181 14.497 1.00 96.19 147 LYS A C 1
ATOM 1169 O O . LYS A 1 147 ? -12.292 12.895 15.400 1.00 96.19 147 LYS A O 1
ATOM 1174 N N . GLU A 1 148 ? -12.088 12.039 13.335 1.00 94.75 148 GLU A N 1
ATOM 1175 C CA . GLU A 1 148 ? -10.816 12.682 13.006 1.00 94.75 148 GLU A CA 1
ATOM 1176 C C . GLU A 1 148 ? -9.685 12.415 14.024 1.00 94.75 148 GLU A C 1
ATOM 1178 O O . GLU A 1 148 ? -8.797 13.253 14.219 1.00 94.75 148 GLU A O 1
ATOM 1183 N N . ASN A 1 149 ? -9.690 11.250 14.675 1.00 94.81 149 ASN A N 1
ATOM 1184 C CA . ASN A 1 149 ? -8.716 10.898 15.699 1.00 94.81 149 ASN A CA 1
ATOM 1185 C C . ASN A 1 149 ? -7.320 10.686 15.084 1.00 94.81 149 ASN A C 1
ATOM 1187 O O . ASN A 1 149 ? -7.119 9.862 14.192 1.00 94.81 149 ASN A O 1
ATOM 1191 N N . GLN A 1 150 ? -6.337 11.440 15.579 1.00 94.50 150 GLN A N 1
ATOM 1192 C CA . GLN A 1 150 ? -4.944 11.414 15.113 1.00 94.50 150 GLN A CA 1
ATOM 1193 C C . GLN A 1 150 ? -4.023 10.588 16.018 1.00 94.50 150 GLN A C 1
ATOM 1195 O O . GLN A 1 150 ? -2.805 10.624 15.835 1.00 94.50 150 GLN A O 1
ATOM 1200 N N . LEU A 1 151 ? -4.569 9.921 17.034 1.00 95.31 151 LEU A N 1
ATOM 1201 C CA . LEU A 1 151 ? -3.810 9.185 18.046 1.00 95.31 151 LEU A CA 1
ATOM 1202 C C . LEU A 1 151 ? -3.728 7.683 17.760 1.00 95.31 151 LEU A C 1
ATOM 1204 O O . LEU A 1 151 ? -3.108 6.960 18.535 1.00 95.31 151 LEU A O 1
ATOM 1208 N N . LEU A 1 152 ? -4.355 7.229 16.672 1.00 95.94 152 LEU A N 1
ATOM 1209 C CA . LEU A 1 152 ? -4.397 5.834 16.257 1.00 95.94 152 LEU A CA 1
ATOM 1210 C C . LEU A 1 152 ? -3.704 5.646 14.911 1.00 95.94 152 LEU A C 1
ATOM 1212 O O . LEU A 1 152 ? -3.900 6.430 13.975 1.00 95.94 152 LEU A O 1
ATOM 1216 N N . TYR A 1 153 ? -2.957 4.553 14.803 1.00 95.69 153 TYR A N 1
ATOM 1217 C CA . TYR A 1 153 ? -2.287 4.158 13.576 1.00 95.69 153 TYR A CA 1
ATOM 1218 C C . TYR A 1 153 ? -2.360 2.647 13.382 1.00 95.69 153 TYR A C 1
ATOM 1220 O O . TYR A 1 153 ? -1.844 1.872 14.183 1.00 95.69 153 TYR A O 1
ATOM 1228 N N . LEU A 1 154 ? -3.009 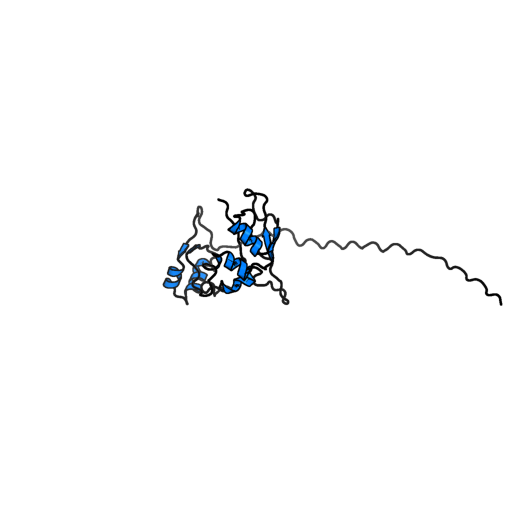2.213 12.306 1.00 95.62 154 LEU A N 1
ATOM 1229 C CA . LEU A 1 154 ? -2.954 0.829 11.865 1.00 95.62 154 LEU A CA 1
ATOM 1230 C C . LEU A 1 154 ? -1.571 0.587 11.256 1.00 95.62 154 LEU A C 1
ATOM 1232 O O . LEU A 1 154 ? -1.269 1.081 10.166 1.00 95.62 154 LEU A O 1
ATOM 1236 N N . THR A 1 155 ? -0.749 -0.143 12.001 1.00 87.94 155 THR A N 1
ATOM 1237 C CA . THR A 1 155 ? 0.625 -0.519 11.651 1.00 87.94 155 THR A CA 1
ATOM 1238 C C . THR A 1 155 ? 0.683 -1.970 11.170 1.00 87.94 155 THR A C 1
ATOM 1240 O O . THR A 1 155 ? -0.360 -2.611 11.044 1.00 87.94 155 THR A O 1
ATOM 1243 N N . THR A 1 156 ? 1.886 -2.486 10.897 1.00 77.75 156 THR A N 1
ATOM 1244 C CA . THR A 1 156 ? 2.154 -3.858 10.433 1.00 77.75 156 THR A CA 1
ATOM 1245 C C . THR A 1 156 ? 1.275 -4.894 11.115 1.00 77.75 156 THR A C 1
ATOM 1247 O O . THR A 1 156 ? 1.184 -4.936 12.343 1.00 77.75 156 THR A O 1
ATOM 1250 N N . GLN A 1 157 ? 0.664 -5.756 10.310 1.00 84.06 157 GLN A N 1
ATOM 1251 C CA . GLN A 1 157 ? -0.175 -6.820 10.824 1.00 84.06 157 GLN A CA 1
ATOM 1252 C C . GLN A 1 157 ? 0.665 -8.079 11.088 1.00 84.06 157 GLN A C 1
ATOM 1254 O O . GLN A 1 157 ? 1.568 -8.412 10.317 1.00 84.06 157 GLN A O 1
ATOM 1259 N N . GLU A 1 158 ? 0.369 -8.789 12.178 1.00 84.06 158 GLU A N 1
ATOM 1260 C CA . GLU A 1 158 ? 0.969 -10.100 12.435 1.00 84.06 158 GLU A CA 1
ATOM 1261 C C . GLU A 1 158 ? 0.426 -11.111 11.432 1.00 84.06 158 GLU A C 1
ATOM 1263 O O . GLU A 1 158 ? -0.780 -11.174 11.191 1.00 84.06 158 GLU A O 1
ATOM 1268 N N . LEU A 1 159 ? 1.327 -11.863 10.808 1.00 89.00 159 LEU A N 1
ATOM 1269 C CA . LEU A 1 159 ? 0.967 -12.875 9.828 1.00 89.00 159 LEU A CA 1
ATOM 1270 C C . LEU A 1 159 ? 0.782 -14.217 10.524 1.00 89.00 159 LEU A C 1
ATOM 1272 O O . LEU A 1 159 ? 1.650 -14.647 11.284 1.00 89.00 159 LEU A O 1
ATOM 1276 N N . ASP A 1 160 ? -0.312 -14.898 10.199 1.00 86.94 160 ASP A N 1
ATOM 1277 C CA . ASP A 1 160 ? -0.499 -16.286 10.602 1.00 86.94 160 ASP A CA 1
ATOM 1278 C C . ASP A 1 160 ? 0.597 -17.159 9.984 1.00 86.94 160 ASP A C 1
ATOM 1280 O O . ASP A 1 160 ? 0.990 -16.969 8.828 1.00 86.94 160 ASP A O 1
ATOM 1284 N N . ILE A 1 161 ? 1.081 -18.136 10.747 1.00 87.38 161 ILE A N 1
ATOM 1285 C CA . ILE A 1 161 ? 2.043 -19.127 10.266 1.00 87.38 161 ILE A CA 1
ATOM 1286 C C . ILE A 1 161 ? 1.268 -20.379 9.860 1.00 87.38 161 ILE A C 1
ATOM 1288 O O . ILE A 1 161 ? 0.550 -20.976 10.664 1.00 87.38 161 ILE A O 1
ATOM 1292 N N . GLY A 1 162 ? 1.394 -20.754 8.588 1.00 80.88 162 GLY A N 1
ATOM 1293 C CA . GLY A 1 162 ? 0.757 -21.939 8.035 1.00 80.88 162 GLY A CA 1
ATOM 1294 C C . GLY A 1 162 ? 1.383 -23.250 8.535 1.00 80.88 162 GLY A C 1
ATOM 1295 O O . GLY A 1 162 ? 2.442 -23.251 9.162 1.00 80.88 162 GLY A O 1
ATOM 1296 N N . PRO A 1 163 ? 0.769 -24.406 8.220 1.00 82.12 163 PRO A N 1
ATOM 1297 C CA . PRO A 1 163 ? 1.271 -25.724 8.626 1.00 82.12 163 PRO A CA 1
ATOM 1298 C C . PRO A 1 163 ? 2.676 -26.073 8.106 1.00 82.12 163 PRO A C 1
ATOM 1300 O O . PRO A 1 163 ? 3.307 -26.991 8.622 1.00 82.12 163 PRO A O 1
ATOM 1303 N N . ASP A 1 164 ? 3.147 -25.382 7.068 1.00 89.19 164 ASP A N 1
ATOM 1304 C CA . ASP A 1 164 ? 4.476 -25.526 6.470 1.00 89.19 164 ASP A CA 1
ATOM 1305 C C . ASP A 1 164 ? 5.514 -24.542 7.043 1.00 89.19 164 ASP A C 1
ATOM 1307 O O . ASP A 1 164 ? 6.582 -24.372 6.453 1.00 89.19 164 ASP A O 1
ATOM 1311 N N . ASP A 1 165 ? 5.200 -23.909 8.179 1.00 86.50 165 ASP A N 1
ATOM 1312 C CA . ASP A 1 165 ? 6.015 -22.893 8.859 1.00 86.50 165 ASP A CA 1
ATOM 1313 C C . ASP A 1 165 ? 6.288 -21.655 7.985 1.00 86.50 165 ASP A C 1
ATOM 1315 O O . ASP A 1 165 ? 7.289 -20.950 8.133 1.00 86.50 165 ASP A O 1
ATOM 1319 N N . ARG A 1 166 ? 5.391 -21.385 7.024 1.00 85.31 166 ARG A N 1
ATOM 1320 C CA . ARG A 1 166 ? 5.460 -20.201 6.165 1.00 85.31 166 ARG A CA 1
ATOM 1321 C C . ARG A 1 166 ? 4.450 -19.154 6.612 1.00 85.31 166 ARG A C 1
ATOM 1323 O O . ARG A 1 166 ? 3.282 -19.487 6.819 1.00 85.31 166 ARG A O 1
ATOM 1330 N N . PRO A 1 167 ? 4.866 -17.884 6.722 1.00 89.19 167 PRO A N 1
ATOM 1331 C CA . PRO A 1 167 ? 3.938 -16.819 7.042 1.00 89.19 167 PRO A CA 1
ATOM 1332 C C . PRO A 1 167 ? 2.967 -16.601 5.873 1.00 89.19 167 PRO A C 1
ATOM 1334 O O . PRO A 1 167 ? 3.347 -16.698 4.701 1.00 89.19 167 PRO A O 1
ATOM 1337 N N . ALA A 1 168 ? 1.710 -16.301 6.195 1.00 92.00 168 ALA A N 1
ATOM 1338 C CA . ALA A 1 168 ? 0.703 -15.898 5.226 1.00 92.00 168 ALA A CA 1
ATOM 1339 C C . ALA A 1 168 ? 1.156 -14.654 4.443 1.00 92.00 168 ALA A C 1
ATOM 1341 O O . ALA A 1 168 ? 1.987 -13.873 4.899 1.00 92.00 168 ALA A O 1
ATOM 1342 N N . LEU A 1 169 ? 0.590 -14.430 3.255 1.00 91.81 169 LEU A N 1
ATOM 1343 C CA . LEU A 1 169 ? 0.949 -13.257 2.452 1.00 91.81 169 LEU A CA 1
ATOM 1344 C C . LEU A 1 169 ? 0.475 -11.942 3.094 1.00 91.81 169 LEU A C 1
ATOM 1346 O O . LEU A 1 169 ? 1.093 -10.901 2.899 1.00 91.81 169 LEU A O 1
ATOM 1350 N N . MET A 1 170 ? -0.639 -11.984 3.816 1.00 94.19 170 MET A N 1
ATOM 1351 C CA . MET A 1 170 ? -1.284 -10.841 4.453 1.00 94.19 170 MET A CA 1
ATOM 1352 C C . MET A 1 170 ? -2.096 -11.323 5.652 1.00 94.19 170 MET A C 1
ATOM 1354 O O . MET A 1 170 ? -2.341 -12.523 5.790 1.00 94.19 170 MET A O 1
ATOM 1358 N N . SER A 1 171 ? -2.550 -10.388 6.474 1.00 94.62 171 SER A N 1
ATOM 1359 C CA . SER A 1 171 ? -3.524 -10.645 7.530 1.00 94.62 171 SER A CA 1
ATOM 1360 C C . SER A 1 171 ? -4.590 -9.554 7.566 1.00 94.62 171 SER A C 1
ATOM 1362 O O . SER A 1 171 ? -4.549 -8.578 6.805 1.00 94.62 171 SER A O 1
ATOM 1364 N N . SER A 1 172 ? -5.616 -9.763 8.388 1.00 94.81 172 SER A N 1
ATOM 1365 C CA . SER A 1 172 ? -6.752 -8.853 8.475 1.00 94.81 172 SER A CA 1
ATOM 1366 C C . SER A 1 172 ? -6.301 -7.436 8.879 1.00 94.81 172 SER A C 1
ATOM 1368 O O . SER A 1 172 ? -5.428 -7.289 9.735 1.00 94.81 172 SER A O 1
ATOM 1370 N N . PRO A 1 173 ? -6.859 -6.374 8.269 1.00 96.12 173 PRO A N 1
ATOM 1371 C CA . PRO A 1 173 ? -8.071 -6.367 7.445 1.00 96.12 173 PRO A CA 1
ATOM 1372 C C . PRO A 1 173 ? -7.804 -6.598 5.944 1.00 96.12 173 PRO A C 1
ATOM 1374 O O . PRO A 1 173 ? -8.720 -6.540 5.124 1.00 96.12 173 PRO A O 1
ATOM 1377 N N . LEU A 1 174 ? -6.541 -6.789 5.543 1.00 95.38 174 LEU A N 1
ATOM 1378 C CA . LEU A 1 174 ? -6.185 -6.875 4.129 1.00 95.38 174 LEU A CA 1
ATOM 1379 C C . LEU A 1 174 ? -6.661 -8.190 3.498 1.00 95.38 174 LEU A C 1
ATOM 1381 O O . LEU A 1 174 ? -6.977 -8.203 2.312 1.00 95.38 174 LEU A O 1
ATOM 1385 N N . THR A 1 175 ? -6.794 -9.259 4.288 1.00 95.12 175 THR A N 1
ATOM 1386 C CA . THR A 1 175 ? -7.397 -10.533 3.865 1.00 95.12 175 THR A CA 1
ATOM 1387 C C . THR A 1 175 ? -8.820 -10.339 3.336 1.00 95.12 175 THR A C 1
ATOM 1389 O O . THR A 1 175 ? -9.164 -10.828 2.261 1.00 95.12 175 THR A O 1
ATOM 1392 N N . GLU A 1 176 ? -9.644 -9.581 4.057 1.00 96.88 176 GLU A N 1
ATOM 1393 C CA . GLU A 1 176 ? -11.030 -9.272 3.700 1.00 96.88 176 GLU A CA 1
ATOM 1394 C C . GLU A 1 176 ? -11.115 -8.293 2.518 1.00 96.88 176 GLU A C 1
ATOM 1396 O O . GLU A 1 176 ? -12.071 -8.324 1.738 1.00 96.88 176 GLU A O 1
ATOM 1401 N N . LEU A 1 177 ? -10.098 -7.439 2.363 1.00 96.75 177 LEU A N 1
ATOM 1402 C CA . LEU A 1 177 ? -10.001 -6.434 1.303 1.00 96.75 177 LEU A CA 1
ATOM 1403 C C . LEU A 1 177 ? -9.227 -6.910 0.060 1.00 96.75 177 LEU A C 1
ATOM 1405 O O . LEU A 1 177 ? -9.135 -6.164 -0.915 1.00 96.75 177 LEU A O 1
ATOM 1409 N N . GLN A 1 178 ? -8.687 -8.134 0.051 1.00 94.56 178 GLN A N 1
ATOM 1410 C CA . GLN A 1 178 ? -7.764 -8.617 -0.985 1.00 94.56 178 GLN A CA 1
ATOM 1411 C C . GLN A 1 178 ? -8.336 -8.478 -2.401 1.00 94.56 178 GLN A C 1
ATOM 1413 O O . GLN A 1 178 ? -7.601 -8.160 -3.334 1.00 94.56 178 GLN A O 1
ATOM 1418 N N . GLY A 1 179 ? -9.652 -8.646 -2.564 1.00 95.38 179 GLY A N 1
ATOM 1419 C CA . GLY A 1 179 ? -10.340 -8.515 -3.852 1.00 95.38 179 GLY A CA 1
ATOM 1420 C C . GLY A 1 179 ? -10.242 -7.131 -4.516 1.00 95.38 179 GLY A C 1
ATOM 1421 O O . GLY A 1 179 ? -10.648 -6.994 -5.669 1.00 95.38 179 GLY A O 1
ATOM 1422 N N . ASP A 1 180 ? -9.710 -6.121 -3.822 1.00 96.75 180 ASP A N 1
ATOM 1423 C CA . ASP A 1 180 ? -9.539 -4.755 -4.329 1.00 96.75 180 ASP A CA 1
ATOM 1424 C C . ASP A 1 180 ? -8.111 -4.423 -4.783 1.00 96.75 180 ASP A C 1
ATOM 1426 O O . ASP A 1 180 ? -7.826 -3.272 -5.142 1.00 96.75 180 ASP A O 1
ATOM 1430 N N . LEU A 1 181 ? -7.207 -5.405 -4.768 1.00 94.69 181 LEU A N 1
ATOM 1431 C CA . LEU A 1 181 ? -5.814 -5.233 -5.160 1.00 94.69 181 LEU A CA 1
ATOM 1432 C C . LEU A 1 181 ? -5.249 -6.490 -5.848 1.00 94.69 181 LEU A C 1
ATOM 1434 O O . LEU A 1 181 ? -5.539 -7.618 -5.442 1.00 94.69 181 LEU A O 1
ATOM 1438 N N . PRO A 1 182 ? -4.399 -6.329 -6.880 1.00 94.75 182 PRO A N 1
ATOM 1439 C CA . PRO A 1 182 ? -3.709 -7.457 -7.481 1.00 94.75 182 PRO A CA 1
ATOM 1440 C C . PRO A 1 182 ? -2.663 -8.014 -6.515 1.00 94.75 182 PRO A C 1
ATOM 1442 O O . PRO A 1 182 ? -1.789 -7.279 -6.053 1.00 94.75 182 PRO A O 1
ATOM 1445 N N . LEU A 1 183 ? -2.689 -9.330 -6.273 1.00 93.88 183 LEU A N 1
ATOM 1446 C CA . LEU A 1 183 ? -1.639 -9.998 -5.490 1.00 93.88 183 LEU A CA 1
ATOM 1447 C C . LEU A 1 183 ? -0.262 -9.776 -6.118 1.00 93.88 183 LEU A C 1
ATOM 1449 O O . LEU A 1 183 ? 0.726 -9.590 -5.420 1.00 93.88 183 LEU A O 1
ATOM 1453 N N . ARG A 1 184 ? -0.198 -9.768 -7.452 1.00 94.75 184 ARG A N 1
ATOM 1454 C CA . ARG A 1 184 ? 1.027 -9.541 -8.215 1.00 94.75 184 ARG A CA 1
ATOM 1455 C C . ARG A 1 184 ? 0.759 -8.528 -9.329 1.00 94.75 184 ARG A C 1
ATOM 1457 O O . ARG A 1 184 ? 0.322 -8.939 -10.403 1.00 94.75 184 ARG A O 1
ATOM 1464 N N . PRO A 1 185 ? 1.026 -7.230 -9.098 1.00 94.44 185 PRO A N 1
ATOM 1465 C CA . PRO A 1 185 ? 0.848 -6.199 -10.113 1.00 94.44 185 PRO A CA 1
ATOM 1466 C C . PRO A 1 185 ? 1.569 -6.538 -11.420 1.00 94.44 185 PRO A C 1
ATOM 1468 O O . PRO A 1 185 ? 2.723 -6.976 -11.404 1.00 94.44 185 PRO A O 1
ATOM 1471 N N . SER A 1 186 ? 0.919 -6.276 -12.551 1.00 94.50 186 SER A N 1
ATOM 1472 C CA . SER A 1 186 ? 1.435 -6.536 -13.902 1.00 94.50 186 SER A CA 1
ATOM 1473 C C . SER A 1 186 ? 2.843 -5.965 -14.147 1.00 94.50 186 SER A C 1
ATOM 1475 O O . SER A 1 186 ? 3.710 -6.661 -14.688 1.00 94.50 186 SER A O 1
ATOM 1477 N N . LEU A 1 187 ? 3.106 -4.738 -13.677 1.00 95.69 187 LEU A N 1
ATOM 1478 C CA . LEU A 1 187 ? 4.415 -4.072 -13.739 1.00 95.69 187 LEU A CA 1
ATOM 1479 C C . LEU A 1 187 ? 5.504 -4.837 -12.968 1.00 95.69 187 LEU A C 1
ATOM 1481 O O . LEU A 1 187 ? 6.661 -4.865 -13.383 1.00 95.69 187 LEU A O 1
ATOM 1485 N N . LEU A 1 188 ? 5.131 -5.477 -11.858 1.00 95.56 188 LEU A N 1
ATOM 1486 C CA . LEU A 1 188 ? 6.029 -6.170 -10.932 1.00 95.56 188 LEU A CA 1
ATOM 1487 C C . LEU A 1 188 ? 5.995 -7.693 -11.109 1.00 95.56 188 LEU A C 1
ATOM 1489 O O . LEU A 1 188 ? 6.475 -8.430 -10.250 1.00 95.56 188 LEU A O 1
ATOM 1493 N N . ARG A 1 189 ? 5.490 -8.200 -12.242 1.00 94.44 189 ARG A N 1
ATOM 1494 C CA . ARG A 1 189 ? 5.333 -9.645 -12.494 1.00 94.44 189 ARG A CA 1
ATOM 1495 C C . ARG A 1 189 ? 6.635 -10.456 -12.542 1.00 94.44 189 ARG A C 1
ATOM 1497 O O . ARG A 1 189 ? 6.577 -11.663 -12.738 1.00 94.44 189 ARG A O 1
ATOM 1504 N N . LEU A 1 190 ? 7.799 -9.820 -12.424 1.00 96.69 190 LEU A N 1
ATOM 1505 C CA . LEU A 1 190 ? 9.097 -10.494 -12.282 1.00 96.69 190 LEU A CA 1
ATOM 1506 C C . LEU A 1 190 ? 9.476 -10.734 -10.811 1.00 96.69 190 LEU A C 1
ATOM 1508 O O . LEU A 1 190 ? 10.411 -11.476 -10.538 1.00 96.69 190 LEU A O 1
ATOM 1512 N N . LEU A 1 191 ? 8.739 -10.145 -9.867 1.00 95.81 191 LEU A N 1
ATOM 1513 C CA . LEU A 1 191 ? 8.937 -10.279 -8.424 1.00 95.81 191 LEU A CA 1
ATOM 1514 C C . LEU A 1 191 ? 7.871 -11.176 -7.806 1.00 95.81 191 LEU A C 1
ATOM 1516 O O . LEU A 1 191 ? 6.773 -11.287 -8.350 1.00 95.81 191 LEU A O 1
ATOM 1520 N N . VAL A 1 192 ? 8.187 -11.806 -6.679 1.00 93.94 192 VAL A N 1
ATOM 1521 C CA . VAL A 1 192 ? 7.228 -12.575 -5.880 1.00 93.94 192 VAL A CA 1
ATOM 1522 C C . VAL A 1 192 ? 6.964 -11.791 -4.591 1.00 93.94 192 VAL A C 1
ATOM 1524 O O . VAL A 1 192 ? 7.920 -11.522 -3.864 1.00 93.94 192 VAL A O 1
ATOM 1527 N N . PRO A 1 193 ? 5.714 -11.380 -4.321 1.00 93.56 193 PRO A N 1
ATOM 1528 C CA . PRO A 1 193 ? 5.349 -10.767 -3.049 1.00 93.56 193 PRO A CA 1
ATOM 1529 C C . PRO A 1 193 ? 5.666 -11.706 -1.883 1.00 93.56 193 PRO A C 1
ATOM 1531 O O . PRO A 1 193 ? 5.301 -12.879 -1.923 1.00 93.56 193 PRO A O 1
ATOM 1534 N N . GLN A 1 194 ? 6.334 -11.184 -0.857 1.00 91.50 194 GLN A N 1
ATOM 1535 C CA . GLN A 1 194 ? 6.610 -11.925 0.377 1.00 91.50 194 GLN A CA 1
ATOM 1536 C C . GLN A 1 194 ? 5.603 -11.584 1.482 1.00 91.50 194 GLN A C 1
ATOM 1538 O O . GLN A 1 194 ? 5.213 -12.455 2.247 1.00 91.50 194 GLN A O 1
ATOM 1543 N N . ASN A 1 195 ? 5.193 -10.319 1.562 1.00 91.94 195 ASN A N 1
ATOM 1544 C CA . ASN A 1 195 ? 4.221 -9.809 2.519 1.00 91.94 195 ASN A CA 1
ATOM 1545 C C . ASN A 1 195 ? 3.480 -8.623 1.872 1.00 91.94 195 ASN A C 1
ATOM 1547 O O . ASN A 1 195 ? 4.069 -7.868 1.090 1.00 91.94 195 ASN A O 1
ATOM 1551 N N . MET A 1 196 ? 2.199 -8.472 2.204 1.00 93.38 196 MET A N 1
ATOM 1552 C CA . MET A 1 196 ? 1.389 -7.293 1.930 1.00 93.38 196 MET A CA 1
ATOM 1553 C C . MET A 1 196 ? 0.842 -6.750 3.252 1.00 93.38 196 MET A C 1
ATOM 1555 O O . MET A 1 196 ? 0.130 -7.453 3.963 1.00 93.38 196 MET A O 1
ATOM 1559 N N . ASN A 1 197 ? 1.155 -5.488 3.543 1.00 93.31 197 ASN A N 1
ATOM 1560 C CA . ASN A 1 197 ? 0.697 -4.782 4.738 1.00 93.31 197 ASN A CA 1
ATOM 1561 C C . ASN A 1 197 ? -0.223 -3.622 4.355 1.00 93.31 197 ASN A C 1
ATOM 1563 O O . ASN A 1 197 ? -0.030 -2.981 3.316 1.00 93.31 197 ASN A O 1
ATOM 1567 N N . LEU A 1 198 ? -1.160 -3.298 5.242 1.00 94.19 198 LEU A N 1
ATOM 1568 C CA . LEU A 1 198 ? -1.938 -2.066 5.198 1.00 94.19 198 LEU A CA 1
ATOM 1569 C C . LEU A 1 198 ? -1.434 -1.096 6.267 1.00 94.19 198 LEU A C 1
ATOM 1571 O O . LEU A 1 198 ? -1.306 -1.464 7.427 1.00 94.19 198 LEU A O 1
ATOM 1575 N N . TRP A 1 199 ? -1.196 0.154 5.886 1.00 94.38 199 TRP A N 1
ATOM 1576 C CA . TRP A 1 199 ? -0.870 1.219 6.829 1.00 94.38 199 TRP A CA 1
ATOM 1577 C C . TRP A 1 199 ? -1.942 2.292 6.719 1.00 94.38 199 TRP A C 1
ATOM 1579 O O . TRP A 1 199 ? -2.214 2.781 5.620 1.00 94.38 199 TRP A O 1
ATOM 1589 N N . MET A 1 200 ? -2.574 2.639 7.836 1.00 95.25 200 MET A N 1
ATOM 1590 C CA . MET A 1 200 ? -3.672 3.604 7.840 1.00 95.25 200 MET A CA 1
ATOM 1591 C C . MET A 1 200 ? -3.628 4.466 9.095 1.00 95.25 200 MET A C 1
ATOM 1593 O O . MET A 1 200 ? -3.406 3.984 10.197 1.00 95.25 200 MET A O 1
ATOM 1597 N N . GLY A 1 201 ? -3.882 5.755 8.929 1.00 94.38 201 GLY A N 1
ATOM 1598 C CA . GLY A 1 201 ? -4.040 6.692 10.028 1.00 94.38 201 GLY A CA 1
ATOM 1599 C C . GLY A 1 201 ? -4.327 8.082 9.499 1.00 94.38 201 GLY A C 1
ATOM 1600 O O . GLY A 1 201 ? -4.382 8.305 8.286 1.00 94.38 201 GLY A O 1
ATOM 1601 N N . ARG A 1 202 ? -4.497 9.026 10.418 1.00 92.06 202 ARG A N 1
ATOM 1602 C CA . ARG A 1 202 ? -4.722 10.427 10.079 1.00 92.06 202 ARG A CA 1
ATOM 1603 C C . ARG A 1 202 ? -3.439 11.221 10.271 1.00 92.06 202 ARG A C 1
ATOM 1605 O O . ARG A 1 202 ? -2.846 11.205 11.347 1.00 92.06 202 ARG A O 1
ATOM 1612 N N . SER A 1 203 ? -3.029 11.943 9.234 1.00 82.25 203 SER A N 1
ATOM 1613 C CA . SER A 1 203 ? -1.968 12.939 9.354 1.00 82.25 203 SER A CA 1
ATOM 1614 C C . SER A 1 203 ? -2.443 14.109 10.218 1.00 82.25 203 SER A C 1
ATOM 1616 O O . SER A 1 203 ? -3.588 14.552 10.087 1.00 82.25 203 SER A O 1
ATOM 1618 N N . GLY A 1 204 ? -1.556 14.630 11.067 1.00 71.88 204 GLY A N 1
ATOM 1619 C CA . GLY A 1 204 ? -1.790 15.910 11.731 1.00 71.88 204 GLY A CA 1
ATOM 1620 C C . GLY A 1 204 ? -1.970 17.032 10.709 1.00 71.88 204 GLY A C 1
ATOM 1621 O O . GLY A 1 204 ? -1.420 16.957 9.608 1.00 71.88 204 GLY A O 1
ATOM 1622 N N . ARG A 1 205 ? -2.782 18.032 11.059 1.00 56.31 205 ARG A N 1
ATOM 1623 C CA . ARG A 1 205 ? -2.828 19.301 10.324 1.00 56.31 205 ARG A CA 1
ATOM 1624 C C . ARG A 1 205 ? -1.712 20.219 10.795 1.00 56.31 205 ARG A C 1
ATOM 1626 O O . ARG A 1 205 ? -1.402 20.164 12.006 1.00 56.31 205 ARG A O 1
#

InterPro domains:
  IPR014710 RmlC-like jelly roll fold [G3DSA:2.60.120.10] (47-205)
  IPR041667 Cupin-like domain 8 [PF13621] (71-203)

Radius of gyration: 29.64 Å; chains: 1; bounding box: 51×84×96 Å